Protein AF-A0A4D7DDF3-F1 (afdb_monomer)

Foldseek 3Di:
DDPPDDDPDPDDDDDLVRVCVVVVHDSVVSVVVVVVCVVVVQWDWDQDPVDNVDIDIDGDDDPPPVPPDPPPVPPDPPPPDPPPDDDDDDDDDDDDDDDPPPDDPPPDDDPPPDPDDDDPDDDDPDDDDDDDDDDDDDDDDDDPPPPPVPPVVVVVVVVVCVVVVPPDDDPQAADELPVQAPPPLVVDDLVSSLVRSLRSCVVVQLALRRHDPVRSVVLLVVLVVQLVVQPPHPSNVSSVVSVVSNVVSVVVD

pLDDT: mean 71.25, std 23.48, range [31.91, 98.25]

Mean predicted aligned error: 20.46 Å

Secondary structure (DSSP, 8-state):
---------------HHHHHHHHT--HHHHHHHHHHHHHTTSEEEEE-SS-TT-EEEEE---TTTTTS---------------------------------------------------S---------------------------TTHHHHHHHHHHHHHHHHTSS---SS-B-HHHHSPTTGGGS-HHHHHHHHHHHHHHHTT-GGGB-HHHHHHHHHHHHHHHHHTTTSHHHHHHHHHHHHHHHHHHT-

Structure (mmCIF, N/CA/C/O backbone):
data_AF-A0A4D7DDF3-F1
#
_entry.id   AF-A0A4D7DDF3-F1
#
loop_
_atom_site.group_PDB
_atom_site.id
_atom_site.type_symbol
_atom_site.label_atom_id
_atom_site.label_alt_id
_atom_site.label_comp_id
_atom_site.label_asym_id
_atom_site.label_entity_id
_atom_site.label_seq_id
_atom_site.pdbx_PDB_ins_code
_atom_site.Cartn_x
_atom_site.Cartn_y
_atom_site.Cartn_z
_atom_site.occupancy
_atom_site.B_iso_or_equiv
_atom_site.auth_seq_id
_atom_site.auth_comp_id
_atom_site.auth_asym_id
_atom_site.auth_atom_id
_atom_site.pdbx_PDB_model_num
ATOM 1 N N . MET A 1 1 ? -14.776 -17.429 -28.165 1.00 31.91 1 MET A N 1
ATOM 2 C CA . MET A 1 1 ? -14.144 -18.311 -29.167 1.00 31.91 1 MET A CA 1
ATOM 3 C C . MET A 1 1 ? -12.978 -17.553 -29.787 1.00 31.91 1 MET A C 1
ATOM 5 O O . MET A 1 1 ? -13.235 -16.572 -30.465 1.00 31.91 1 MET A O 1
ATOM 9 N N . SER A 1 2 ? -11.727 -17.945 -29.532 1.00 32.50 2 SER A N 1
ATOM 10 C CA . SER A 1 2 ? -10.550 -17.377 -30.213 1.00 32.50 2 SER A CA 1
ATOM 11 C C . SER A 1 2 ? -9.836 -18.483 -30.988 1.00 32.50 2 SER A C 1
ATOM 13 O O . SER A 1 2 ? -8.971 -19.182 -30.468 1.00 32.50 2 SER A O 1
ATOM 15 N N . LEU A 1 3 ? -10.247 -18.662 -32.240 1.00 43.25 3 LEU A N 1
ATOM 16 C CA . LEU A 1 3 ? -9.593 -19.527 -33.220 1.00 43.25 3 LEU A CA 1
ATOM 17 C C . LEU A 1 3 ? -8.470 -18.731 -33.897 1.00 43.25 3 LEU A C 1
ATOM 19 O O . LEU A 1 3 ? -8.590 -18.311 -35.044 1.00 43.25 3 LEU A O 1
ATOM 23 N N . VAL A 1 4 ? -7.372 -18.497 -33.177 1.00 47.16 4 VAL A N 1
ATOM 24 C CA . VAL A 1 4 ? -6.133 -18.020 -33.803 1.00 47.16 4 VAL A CA 1
ATOM 25 C C . VAL A 1 4 ? -5.371 -19.257 -34.260 1.00 47.16 4 VAL A C 1
ATOM 27 O O . VAL A 1 4 ? -4.755 -19.959 -33.461 1.00 47.16 4 VAL A O 1
ATOM 30 N N . ARG A 1 5 ? -5.494 -19.571 -35.554 1.00 45.34 5 ARG A N 1
ATOM 31 C CA . ARG A 1 5 ? -4.761 -20.661 -36.205 1.00 45.34 5 ARG A CA 1
ATOM 32 C C . ARG A 1 5 ? -3.258 -20.420 -36.061 1.00 45.34 5 ARG A C 1
ATOM 34 O O . ARG A 1 5 ? -2.739 -19.382 -36.461 1.00 45.34 5 ARG A O 1
ATOM 41 N N . SER A 1 6 ? -2.586 -21.411 -35.497 1.00 45.81 6 SER A N 1
ATOM 42 C CA . SER A 1 6 ? -1.147 -21.522 -35.303 1.00 45.81 6 SER A CA 1
ATOM 43 C C . SER A 1 6 ? -0.402 -21.526 -36.642 1.00 45.81 6 SER A C 1
ATOM 45 O O . SER A 1 6 ? -0.164 -22.569 -37.246 1.00 45.81 6 SER A O 1
ATOM 47 N N . GLY A 1 7 ? -0.007 -20.344 -37.115 1.00 49.97 7 GLY A N 1
ATOM 48 C CA . GLY A 1 7 ? 1.080 -20.230 -38.083 1.00 49.97 7 GLY A CA 1
ATOM 49 C C . GLY A 1 7 ? 2.374 -20.718 -37.429 1.00 49.97 7 GLY A C 1
ATOM 50 O O . GLY A 1 7 ? 2.720 -20.253 -36.346 1.00 49.97 7 GLY A O 1
ATOM 51 N N . GLY A 1 8 ? 3.067 -21.671 -38.058 1.00 48.09 8 GLY A N 1
ATOM 52 C CA . GLY A 1 8 ? 4.281 -22.332 -37.555 1.00 48.09 8 GLY A CA 1
ATOM 53 C C . GLY A 1 8 ? 5.534 -21.448 -37.504 1.00 48.09 8 GLY A C 1
ATOM 54 O O . GLY A 1 8 ? 6.615 -21.890 -37.884 1.00 48.09 8 GLY A O 1
ATOM 55 N N . GLY A 1 9 ? 5.405 -20.197 -37.061 1.00 57.19 9 GLY A N 1
ATOM 56 C CA . GLY A 1 9 ? 6.544 -19.348 -36.742 1.00 57.19 9 GLY A CA 1
ATOM 57 C C . GLY A 1 9 ? 7.151 -19.786 -35.414 1.00 57.19 9 GLY A C 1
ATOM 58 O O . GLY A 1 9 ? 6.468 -19.796 -34.389 1.00 57.19 9 GLY A O 1
ATOM 59 N N . ARG A 1 10 ? 8.442 -20.135 -35.410 1.00 55.56 10 ARG A N 1
ATOM 60 C CA . ARG A 1 10 ? 9.224 -20.213 -34.169 1.00 55.56 10 ARG A CA 1
ATOM 61 C C . ARG A 1 10 ? 9.266 -18.791 -33.608 1.00 55.56 10 ARG A C 1
ATOM 63 O O . ARG A 1 10 ? 9.991 -17.960 -34.141 1.00 55.56 10 ARG A O 1
ATOM 70 N N . GLY A 1 11 ? 8.407 -18.476 -32.640 1.00 61.91 11 GLY A N 1
ATOM 71 C CA . GLY A 1 11 ? 8.350 -17.139 -32.046 1.00 61.91 11 GLY A CA 1
ATOM 72 C C . GLY A 1 11 ? 9.727 -16.678 -31.551 1.00 61.91 11 GLY A C 1
ATOM 73 O O . GLY A 1 11 ? 10.578 -17.499 -31.212 1.00 61.91 11 GLY A O 1
ATOM 74 N N . CYS A 1 12 ? 9.956 -15.366 -31.515 1.00 70.25 12 CYS A N 1
ATOM 75 C CA . CYS A 1 12 ? 11.150 -14.806 -30.888 1.00 70.25 12 CYS A CA 1
ATOM 76 C C . CYS A 1 12 ? 10.977 -14.814 -29.365 1.00 70.25 12 CYS A C 1
ATOM 78 O O . CYS A 1 12 ? 9.950 -14.372 -28.851 1.00 70.25 12 CYS A O 1
ATOM 80 N N . PHE A 1 13 ? 11.989 -15.298 -28.646 1.00 76.19 13 PHE A N 1
ATOM 81 C CA . PHE A 1 13 ? 11.995 -15.349 -27.186 1.00 76.19 13 PHE A CA 1
ATOM 82 C C . PHE A 1 13 ? 13.077 -14.418 -26.646 1.00 76.19 13 PHE A C 1
ATOM 84 O O . PHE A 1 13 ? 14.235 -14.522 -27.042 1.00 76.19 13 PHE A O 1
ATOM 91 N N . ALA A 1 14 ? 12.706 -13.542 -25.717 1.00 83.19 14 ALA A N 1
ATOM 92 C CA . ALA A 1 14 ? 13.627 -12.652 -25.022 1.00 83.19 14 ALA A CA 1
ATOM 93 C C . ALA A 1 14 ? 13.227 -12.541 -23.547 1.00 83.19 14 ALA A C 1
ATOM 95 O O . ALA A 1 14 ? 12.050 -12.665 -23.198 1.00 83.19 14 ALA A O 1
ATOM 96 N N . LYS A 1 15 ? 14.209 -12.316 -22.670 1.00 85.81 15 LYS A N 1
ATOM 97 C CA . LYS A 1 15 ? 13.937 -11.962 -21.271 1.00 85.81 15 LYS A CA 1
ATOM 98 C C . LYS A 1 15 ? 13.480 -10.503 -21.206 1.00 85.81 15 LYS A C 1
ATOM 100 O O . LYS A 1 15 ? 13.908 -9.691 -22.020 1.00 85.81 15 LYS A O 1
ATOM 105 N N . TRP A 1 16 ? 12.680 -10.158 -20.194 1.00 87.56 16 TRP A N 1
ATOM 106 C CA . TRP A 1 16 ? 12.271 -8.770 -19.931 1.00 87.56 16 TRP A CA 1
ATOM 107 C C . TRP A 1 16 ? 13.460 -7.816 -19.857 1.00 87.56 16 TRP A C 1
ATOM 109 O O . TRP A 1 16 ? 13.410 -6.737 -20.430 1.00 87.56 16 TRP A O 1
ATOM 119 N N . GLN A 1 17 ? 14.534 -8.257 -19.203 1.00 86.75 17 GLN A N 1
ATOM 120 C CA . GLN A 1 17 ? 15.773 -7.502 -19.088 1.00 86.75 17 GLN A CA 1
ATOM 121 C C . GLN A 1 17 ? 16.408 -7.238 -20.456 1.00 86.75 17 GLN A C 1
ATOM 123 O O . GLN A 1 17 ? 16.706 -6.099 -20.761 1.00 86.75 17 GLN A O 1
ATOM 128 N N . THR A 1 18 ? 16.499 -8.251 -21.325 1.00 90.00 18 THR A N 1
ATOM 129 C CA . THR A 1 18 ? 17.042 -8.087 -22.683 1.00 90.00 18 THR A CA 1
ATOM 130 C C . THR A 1 18 ? 16.244 -7.067 -23.496 1.00 90.00 18 THR A C 1
ATOM 132 O O . THR A 1 18 ? 16.830 -6.210 -24.140 1.00 90.00 18 THR A O 1
ATOM 135 N N . LEU A 1 19 ? 14.908 -7.107 -23.422 1.00 91.19 19 LEU A N 1
ATOM 136 C CA . LEU A 1 19 ? 14.062 -6.123 -24.108 1.00 91.19 19 LEU A CA 1
ATOM 137 C C . LEU A 1 19 ? 14.235 -4.707 -23.544 1.00 91.19 19 LEU A C 1
ATOM 139 O O . LEU A 1 19 ? 14.169 -3.735 -24.290 1.00 91.19 19 LEU A O 1
ATOM 143 N N . ALA A 1 20 ? 14.414 -4.586 -22.231 1.00 92.75 20 ALA A N 1
ATOM 144 C CA . ALA A 1 20 ? 14.624 -3.308 -21.565 1.00 92.75 20 ALA A CA 1
ATOM 145 C C . ALA A 1 20 ? 15.998 -2.712 -21.929 1.00 92.75 20 ALA A C 1
ATOM 147 O O . ALA A 1 20 ? 16.077 -1.538 -22.300 1.00 92.75 20 ALA A O 1
ATOM 148 N N . ASP A 1 21 ? 17.041 -3.547 -21.923 1.00 92.69 21 ASP A N 1
ATOM 149 C CA . ASP A 1 21 ? 18.414 -3.195 -22.294 1.00 92.69 21 ASP A CA 1
ATOM 150 C C . ASP A 1 21 ? 18.511 -2.761 -23.764 1.00 92.69 21 ASP A C 1
ATOM 152 O O . ASP A 1 21 ? 19.117 -1.730 -24.053 1.00 92.69 21 ASP A O 1
ATOM 156 N N . ASP A 1 22 ? 17.849 -3.477 -24.682 1.00 93.00 22 ASP A N 1
ATOM 157 C CA . ASP A 1 22 ? 17.825 -3.141 -26.116 1.00 93.00 22 ASP A CA 1
ATOM 158 C C . ASP A 1 22 ? 17.202 -1.759 -26.386 1.00 93.00 22 ASP A C 1
ATOM 160 O O . ASP A 1 22 ? 17.587 -1.065 -27.329 1.00 93.00 22 ASP A O 1
ATOM 164 N N . ILE A 1 23 ? 16.245 -1.339 -25.553 1.00 93.38 23 ILE A N 1
ATOM 165 C CA . ILE A 1 23 ? 15.595 -0.020 -25.640 1.00 93.38 23 ILE A CA 1
ATOM 166 C C . ILE A 1 23 ? 16.368 1.033 -24.816 1.00 93.38 23 ILE A C 1
ATOM 168 O O . ILE A 1 23 ? 16.134 2.233 -24.965 1.00 93.38 23 ILE A O 1
ATOM 172 N N . GLY A 1 24 ? 17.304 0.615 -23.957 1.00 94.62 24 GLY A N 1
ATOM 173 C CA . GLY A 1 24 ? 18.045 1.492 -23.050 1.00 94.62 24 GLY A CA 1
ATOM 174 C C . GLY A 1 24 ? 17.182 2.056 -21.917 1.00 94.62 24 GLY A C 1
ATOM 175 O O . GLY A 1 24 ? 17.377 3.196 -21.490 1.00 94.62 24 GLY A O 1
ATOM 176 N N . VAL A 1 25 ? 16.188 1.294 -21.456 1.00 95.38 25 VAL A N 1
ATOM 177 C CA . VAL A 1 25 ? 15.242 1.715 -20.414 1.00 95.38 25 VAL A CA 1
ATOM 178 C C . VAL A 1 25 ? 15.328 0.768 -19.225 1.00 95.38 25 VAL A C 1
ATOM 180 O O . VAL A 1 25 ? 15.434 -0.437 -19.385 1.00 95.38 25 VAL A O 1
ATOM 183 N N . ASP A 1 26 ? 15.222 1.317 -18.017 1.00 95.38 26 ASP A N 1
ATOM 184 C CA . ASP A 1 26 ? 15.141 0.531 -16.785 1.00 95.38 26 ASP A CA 1
ATOM 185 C C . ASP A 1 26 ? 13.941 -0.442 -16.795 1.00 95.38 26 ASP A C 1
ATOM 187 O O . ASP A 1 26 ? 12.827 -0.089 -17.204 1.00 95.38 26 ASP A O 1
ATOM 191 N N . ILE A 1 27 ? 14.149 -1.662 -16.295 1.00 93.31 27 ILE A N 1
ATOM 192 C CA . ILE A 1 27 ? 13.172 -2.756 -16.317 1.00 93.31 27 ILE A CA 1
ATOM 193 C C . ILE A 1 27 ? 11.865 -2.392 -15.597 1.00 93.31 27 ILE A C 1
ATOM 195 O O . ILE A 1 27 ? 10.774 -2.770 -16.045 1.00 93.31 27 ILE A O 1
ATOM 199 N N . ALA A 1 28 ? 11.942 -1.590 -14.531 1.00 93.00 28 ALA A N 1
ATOM 200 C CA . ALA A 1 28 ? 10.766 -1.124 -13.800 1.00 93.00 28 ALA A CA 1
ATOM 201 C C . ALA A 1 28 ? 9.925 -0.152 -14.646 1.00 93.00 28 ALA A C 1
ATOM 203 O O . ALA A 1 28 ? 8.689 -0.228 -14.670 1.00 93.00 28 ALA A O 1
ATOM 204 N N . ARG A 1 29 ? 10.582 0.749 -15.389 1.00 91.75 29 ARG A N 1
ATOM 205 C CA . ARG A 1 29 ? 9.912 1.668 -16.326 1.00 91.75 29 ARG A CA 1
ATOM 206 C C . ARG A 1 29 ? 9.330 0.912 -17.512 1.00 91.75 29 ARG A C 1
ATOM 208 O O . ARG A 1 29 ? 8.180 1.160 -17.873 1.00 91.75 29 ARG A O 1
ATOM 215 N N . PHE A 1 30 ? 10.081 -0.039 -18.058 1.00 94.38 30 PHE A N 1
ATOM 216 C CA . PHE A 1 30 ? 9.625 -0.912 -19.134 1.00 94.38 30 PHE A CA 1
ATOM 217 C C . PHE A 1 30 ? 8.344 -1.667 -18.733 1.00 94.38 30 PHE A C 1
ATOM 219 O O . PHE A 1 30 ? 7.339 -1.622 -19.447 1.00 94.38 30 PHE A O 1
ATOM 226 N N . SER A 1 31 ? 8.324 -2.265 -17.538 1.00 92.25 31 SER A N 1
ATOM 227 C CA . SER A 1 31 ? 7.168 -3.008 -17.017 1.00 92.25 31 SER A CA 1
ATOM 228 C C . SER A 1 31 ? 5.926 -2.124 -16.841 1.00 92.25 31 SER A C 1
ATOM 230 O O . SER A 1 31 ? 4.815 -2.521 -17.208 1.00 92.25 31 SER A O 1
ATOM 232 N N . LYS A 1 32 ? 6.099 -0.891 -16.341 1.00 94.50 32 LYS A N 1
ATOM 233 C CA . LYS A 1 32 ? 5.010 0.100 -16.236 1.00 94.50 32 LYS A CA 1
ATOM 234 C C . LYS A 1 32 ? 4.452 0.481 -17.609 1.00 94.50 32 LYS A C 1
ATOM 236 O O . LYS A 1 32 ? 3.232 0.531 -17.774 1.00 94.50 32 LYS A O 1
ATOM 241 N N . SER A 1 33 ? 5.321 0.727 -18.589 1.00 94.81 33 SER A N 1
ATOM 242 C CA . SER A 1 33 ? 4.917 1.052 -19.963 1.00 94.81 33 SER A CA 1
ATOM 243 C C . SER A 1 33 ? 4.153 -0.097 -20.610 1.00 94.81 33 SER A C 1
ATOM 245 O O . SER A 1 33 ? 3.100 0.118 -21.207 1.00 94.81 33 SER A O 1
ATOM 247 N N . LEU A 1 34 ? 4.616 -1.331 -20.422 1.00 94.31 34 LEU A N 1
ATOM 248 C CA . LEU A 1 34 ? 3.941 -2.502 -20.960 1.00 94.31 34 LEU A CA 1
ATOM 249 C C . LEU A 1 34 ? 2.551 -2.717 -20.343 1.00 94.31 34 LEU A C 1
ATOM 251 O O . LEU A 1 34 ? 1.603 -3.047 -21.055 1.00 94.31 34 LEU A O 1
ATOM 255 N N . LYS A 1 35 ? 2.401 -2.486 -19.032 1.00 94.44 35 LYS A N 1
ATOM 256 C CA . LYS A 1 35 ? 1.088 -2.530 -18.372 1.00 94.44 35 LYS A CA 1
ATOM 257 C C . LYS A 1 35 ? 0.109 -1.543 -19.016 1.00 94.44 35 LYS A C 1
ATOM 259 O O . LYS A 1 35 ? -1.017 -1.933 -19.310 1.00 94.44 35 LYS A O 1
ATOM 264 N N . ARG A 1 36 ? 0.556 -0.314 -19.301 1.00 95.00 36 ARG A N 1
ATOM 265 C CA . ARG A 1 36 ? -0.256 0.696 -20.004 1.00 95.00 36 ARG A CA 1
ATOM 266 C C . ARG A 1 36 ? -0.616 0.253 -21.423 1.00 95.00 36 ARG A C 1
ATOM 268 O O . ARG A 1 36 ? -1.769 0.359 -21.814 1.00 95.00 36 ARG A O 1
ATOM 275 N N . LEU A 1 37 ? 0.337 -0.300 -22.178 1.00 93.44 37 LEU A N 1
ATOM 276 C CA . LEU A 1 37 ? 0.073 -0.823 -23.527 1.00 93.44 37 LEU A CA 1
ATOM 277 C C . LEU A 1 37 ? -0.961 -1.954 -23.525 1.00 93.44 37 LEU A C 1
ATOM 279 O O . LEU A 1 37 ? -1.788 -2.034 -24.433 1.00 93.44 37 LEU A O 1
ATOM 283 N N . ARG A 1 38 ? -0.945 -2.799 -22.489 1.00 94.38 38 ARG A N 1
ATOM 284 C CA . ARG A 1 38 ? -1.964 -3.831 -22.281 1.00 94.38 38 ARG A CA 1
ATOM 285 C C . ARG A 1 38 ? -3.331 -3.225 -21.968 1.00 94.38 38 ARG A C 1
ATOM 287 O O . ARG A 1 38 ? -4.325 -3.673 -22.523 1.00 94.38 38 ARG A O 1
ATOM 294 N N . GLU A 1 39 ? -3.387 -2.222 -21.093 1.00 91.38 39 GLU A N 1
ATOM 295 C CA . GLU A 1 39 ? -4.629 -1.508 -20.749 1.00 91.38 39 GLU A CA 1
ATOM 296 C C . GLU A 1 39 ? -5.243 -0.799 -21.965 1.00 91.38 39 GLU A C 1
ATOM 298 O O . GLU A 1 39 ? -6.459 -0.807 -22.125 1.00 91.38 39 GLU A O 1
ATOM 303 N N . PHE A 1 40 ? -4.410 -0.268 -22.861 1.00 90.25 40 PHE A N 1
ATOM 304 C CA . PHE A 1 40 ? -4.853 0.321 -24.127 1.00 90.25 40 PHE A CA 1
ATOM 305 C C . PHE A 1 40 ? -5.191 -0.704 -25.219 1.00 90.25 40 PHE A C 1
ATOM 307 O O . PHE A 1 40 ? -5.661 -0.319 -26.285 1.00 90.25 40 PHE A O 1
ATOM 314 N N . GLY A 1 41 ? -4.957 -1.998 -24.984 1.00 89.56 41 GLY A N 1
ATOM 315 C CA . GLY A 1 41 ? -5.270 -3.057 -25.945 1.00 89.56 41 GLY A CA 1
ATOM 316 C C . GLY A 1 41 ? -4.285 -3.192 -27.111 1.00 89.56 41 GLY A C 1
ATOM 317 O O . GLY A 1 41 ? -4.543 -3.970 -28.022 1.00 89.56 41 GLY A O 1
ATOM 318 N N . TYR A 1 42 ? -3.142 -2.498 -27.080 1.00 90.56 42 TYR A N 1
ATOM 319 C CA . TYR A 1 42 ? -2.090 -2.645 -28.097 1.00 90.56 42 TYR A CA 1
ATOM 320 C C . TYR A 1 42 ? -1.296 -3.943 -27.946 1.00 90.56 42 TYR A C 1
ATOM 322 O O . TYR A 1 42 ? -0.642 -4.397 -28.884 1.00 90.56 42 TYR A O 1
ATOM 330 N N . VAL A 1 43 ? -1.301 -4.526 -26.746 1.00 93.50 43 VAL A N 1
ATOM 331 C CA . VAL A 1 43 ? -0.501 -5.704 -26.418 1.00 93.50 43 VAL A CA 1
ATOM 332 C C . VAL A 1 43 ? -1.327 -6.709 -25.623 1.00 93.50 43 VAL A C 1
ATOM 334 O O . VAL A 1 43 ? -1.966 -6.360 -24.631 1.00 93.50 43 VAL A O 1
ATOM 337 N N . VAL A 1 44 ? -1.248 -7.980 -26.012 1.00 91.62 44 VAL A N 1
ATOM 338 C CA . VAL A 1 44 ? -1.817 -9.122 -25.288 1.00 91.62 44 VAL A CA 1
ATOM 339 C C . VAL A 1 44 ? -0.678 -9.953 -24.709 1.00 91.62 44 VAL A C 1
ATOM 341 O O . VAL A 1 44 ? 0.291 -10.257 -25.398 1.00 91.62 44 VAL A O 1
ATOM 344 N N . ILE A 1 45 ? -0.780 -10.311 -23.430 1.00 92.00 45 ILE A N 1
ATOM 345 C CA . ILE A 1 45 ? 0.218 -11.131 -22.738 1.00 92.00 45 ILE A CA 1
ATOM 346 C C . ILE A 1 45 ? -0.429 -12.473 -22.399 1.00 92.00 45 ILE A C 1
ATOM 348 O O . ILE A 1 45 ? -1.327 -12.526 -21.561 1.00 92.00 45 ILE A O 1
ATOM 352 N N . GLU A 1 46 ? 0.034 -13.542 -23.036 1.00 90.19 46 GLU A N 1
ATOM 353 C CA . GLU A 1 46 ? -0.440 -14.914 -22.832 1.00 90.19 46 GLU A CA 1
ATOM 354 C C . GLU A 1 46 ? 0.579 -15.699 -21.997 1.00 90.19 46 GLU A C 1
ATOM 356 O O . GLU A 1 46 ? 1.788 -15.592 -22.212 1.00 90.19 46 GLU A O 1
ATOM 361 N N . GLN A 1 47 ? 0.114 -16.489 -21.030 1.00 89.00 47 GLN A N 1
ATOM 362 C CA . GLN A 1 47 ? 0.974 -17.474 -20.365 1.00 89.00 47 GLN A CA 1
ATOM 363 C C . GLN A 1 47 ? 1.131 -18.687 -21.282 1.00 89.00 47 GLN A C 1
ATOM 365 O O . GLN A 1 47 ? 0.165 -19.084 -21.930 1.00 89.00 47 GLN A O 1
ATOM 370 N N . GLN A 1 48 ? 2.336 -19.254 -21.360 1.00 83.75 48 GLN A N 1
ATOM 371 C CA . GLN A 1 48 ? 2.529 -20.503 -22.099 1.00 83.75 48 GLN A CA 1
ATOM 372 C C . GLN A 1 48 ? 1.996 -21.687 -21.286 1.00 83.75 48 GLN A C 1
ATOM 374 O O . GLN A 1 48 ? 2.215 -21.749 -20.076 1.00 83.75 48 GLN A O 1
ATOM 379 N N . ASP A 1 49 ? 1.338 -22.632 -21.961 1.00 84.69 49 ASP A N 1
ATOM 380 C CA . ASP A 1 49 ? 0.772 -23.825 -21.319 1.00 84.69 49 ASP A CA 1
ATOM 381 C C . ASP A 1 49 ? 1.863 -24.739 -20.734 1.00 84.69 49 ASP A C 1
ATOM 383 O O . ASP A 1 49 ? 1.682 -25.307 -19.658 1.00 84.69 49 ASP A O 1
ATOM 387 N N . ASP A 1 50 ? 3.022 -24.815 -21.397 1.00 86.25 50 ASP A N 1
ATOM 388 C CA . ASP A 1 50 ? 4.144 -25.663 -20.976 1.00 86.25 50 ASP A CA 1
ATOM 389 C C . ASP A 1 50 ? 4.922 -25.089 -19.777 1.00 86.25 50 ASP A C 1
ATOM 391 O O . ASP A 1 50 ? 5.472 -25.836 -18.968 1.00 86.25 50 ASP A O 1
ATOM 395 N N . ASP A 1 51 ? 4.993 -23.759 -19.650 1.00 85.38 51 ASP A N 1
ATOM 396 C CA . ASP A 1 51 ? 5.766 -23.081 -18.605 1.00 85.38 51 ASP A CA 1
ATOM 397 C C . ASP A 1 51 ? 5.092 -21.769 -18.184 1.00 85.38 51 ASP A C 1
ATOM 399 O O . ASP A 1 51 ? 5.192 -20.738 -18.855 1.00 85.38 51 ASP A O 1
ATOM 403 N N . ARG A 1 52 ? 4.464 -21.786 -17.002 1.00 82.31 52 ARG A N 1
ATOM 404 C CA . ARG A 1 52 ? 3.750 -20.627 -16.436 1.00 82.31 52 ARG A CA 1
ATOM 405 C C . ARG A 1 52 ? 4.668 -19.442 -16.125 1.00 82.31 52 ARG A C 1
ATOM 407 O O . ARG A 1 52 ? 4.176 -18.326 -15.951 1.00 82.31 52 ARG A O 1
ATOM 414 N N . ARG A 1 53 ? 5.988 -19.655 -16.039 1.00 82.25 53 ARG A N 1
ATOM 415 C CA . ARG A 1 53 ? 6.971 -18.575 -15.841 1.00 82.25 53 ARG A CA 1
ATOM 416 C C . ARG A 1 53 ? 7.221 -17.803 -17.133 1.00 82.25 53 ARG A C 1
ATOM 418 O O . ARG A 1 53 ? 7.671 -16.657 -17.085 1.00 82.25 53 ARG A O 1
ATOM 425 N N . ARG A 1 54 ? 6.919 -18.402 -18.287 1.00 82.25 54 ARG A N 1
ATOM 426 C CA . ARG A 1 54 ? 7.093 -17.781 -19.599 1.00 82.25 54 ARG A CA 1
ATOM 427 C C . ARG A 1 54 ? 5.820 -17.064 -20.013 1.00 82.25 54 ARG A C 1
ATOM 429 O O . ARG A 1 54 ? 4.713 -17.598 -19.961 1.00 82.25 54 ARG A O 1
ATOM 436 N N . LYS A 1 55 ? 6.003 -15.824 -20.455 1.00 86.69 55 LYS A N 1
ATOM 437 C CA . LYS A 1 55 ? 4.938 -14.972 -20.975 1.00 86.69 55 LYS A CA 1
ATOM 438 C C . LYS A 1 55 ? 5.232 -14.686 -22.441 1.00 86.69 55 LYS A C 1
ATOM 440 O O . LYS A 1 55 ? 6.345 -14.298 -22.785 1.00 86.69 55 LYS A O 1
ATOM 445 N N . THR A 1 56 ? 4.236 -14.886 -23.290 1.00 87.12 56 THR A N 1
ATOM 446 C CA . THR A 1 56 ? 4.275 -14.542 -24.710 1.00 87.12 56 THR A CA 1
ATOM 447 C C . THR A 1 56 ? 3.574 -13.207 -24.894 1.00 87.12 56 THR A C 1
ATOM 449 O O . THR A 1 56 ? 2.424 -13.046 -24.495 1.00 87.12 56 THR A O 1
ATOM 452 N N . ILE A 1 57 ? 4.270 -12.244 -25.487 1.00 89.12 57 ILE A N 1
ATOM 453 C CA . ILE A 1 57 ? 3.736 -10.913 -25.769 1.00 89.12 57 ILE A CA 1
ATOM 454 C C . ILE A 1 57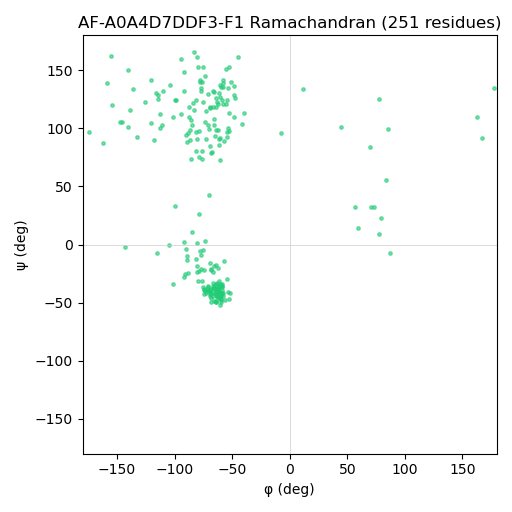 ? 3.320 -10.881 -27.239 1.00 89.12 57 ILE A C 1
ATOM 456 O O . ILE A 1 57 ? 4.133 -11.164 -28.117 1.00 89.12 57 ILE A O 1
ATOM 460 N N . ARG A 1 58 ? 2.065 -10.535 -27.513 1.00 85.62 58 ARG A N 1
ATOM 461 C CA . ARG A 1 58 ? 1.517 -10.369 -28.860 1.00 85.62 58 ARG A CA 1
ATOM 462 C C . ARG A 1 58 ? 1.146 -8.911 -29.070 1.00 85.62 58 ARG A C 1
ATOM 464 O O . ARG A 1 58 ? 0.391 -8.351 -28.280 1.00 85.62 58 ARG A O 1
ATOM 471 N N . VAL A 1 59 ? 1.676 -8.304 -30.126 1.00 88.75 59 VAL A N 1
ATOM 472 C CA . VAL A 1 59 ? 1.286 -6.952 -30.541 1.00 88.75 59 VAL A CA 1
ATOM 473 C C . VAL A 1 59 ? -0.000 -7.061 -31.351 1.00 88.75 59 VAL A C 1
ATOM 475 O O . VAL A 1 59 ? -0.064 -7.818 -32.320 1.00 88.75 59 VAL A O 1
ATOM 478 N N . VAL A 1 60 ? -1.031 -6.336 -30.928 1.00 87.56 60 VAL A N 1
ATOM 479 C CA . VAL A 1 60 ? -2.310 -6.254 -31.629 1.00 87.56 60 VAL A CA 1
ATOM 480 C C . VAL A 1 60 ? -2.261 -5.029 -32.526 1.00 87.56 60 VAL A C 1
ATOM 482 O O . VAL A 1 60 ? -2.228 -3.898 -32.047 1.00 87.56 60 VAL A O 1
ATOM 485 N N . TYR A 1 61 ? -2.253 -5.263 -33.833 1.00 81.75 61 TYR A N 1
ATOM 486 C CA . TYR A 1 61 ? -2.429 -4.205 -34.817 1.00 81.75 61 TYR A CA 1
ATOM 487 C C . TYR A 1 61 ? -3.929 -4.037 -35.066 1.00 81.75 61 TYR A C 1
ATOM 489 O O . TYR A 1 61 ? -4.568 -4.998 -35.501 1.00 81.75 61 TYR A O 1
ATOM 497 N N . PRO A 1 62 ? -4.522 -2.865 -34.781 1.00 79.50 62 PRO A N 1
ATOM 498 C CA . PRO A 1 62 ? -5.883 -2.594 -35.212 1.00 79.50 62 PRO A CA 1
ATOM 499 C C . PRO A 1 62 ? -5.932 -2.684 -36.740 1.00 79.50 62 PRO A C 1
ATOM 501 O O . PRO A 1 62 ? -5.069 -2.122 -37.411 1.00 79.50 62 PRO A O 1
ATOM 504 N N . GLU A 1 63 ? -6.949 -3.339 -37.301 1.00 72.44 63 GLU A N 1
ATOM 505 C CA . GLU A 1 63 ? -7.071 -3.567 -38.755 1.00 72.44 63 GLU A CA 1
ATOM 506 C C . GLU A 1 63 ? -7.063 -2.267 -39.591 1.00 72.44 63 GLU A C 1
ATOM 508 O O . GLU A 1 63 ? -6.804 -2.303 -40.790 1.00 72.44 63 GLU A O 1
ATOM 513 N N . ASN A 1 64 ? -7.240 -1.106 -38.947 1.00 58.84 64 ASN A N 1
ATOM 514 C CA . ASN A 1 64 ? -7.261 0.215 -39.575 1.00 58.84 64 ASN A CA 1
ATOM 515 C C . ASN A 1 64 ? -5.985 1.056 -39.354 1.00 58.84 64 ASN A C 1
ATOM 517 O O . ASN A 1 64 ? -5.917 2.178 -39.850 1.00 58.84 64 ASN A O 1
ATOM 521 N N . SER A 1 65 ? -4.965 0.573 -38.627 1.00 55.81 65 SER A N 1
ATOM 522 C CA . SER A 1 65 ? -3.811 1.417 -38.252 1.00 55.81 65 SER A CA 1
ATOM 523 C C . SER A 1 65 ? -2.791 1.655 -39.372 1.00 55.81 65 SER A C 1
ATOM 525 O O . SER A 1 65 ? -1.868 2.443 -39.189 1.00 55.81 65 SER A O 1
ATOM 527 N N . CYS A 1 66 ? -2.907 0.961 -40.508 1.00 50.88 66 CYS A N 1
ATOM 528 C CA . CYS A 1 66 ? -1.934 1.047 -41.606 1.00 50.88 66 CYS A CA 1
ATOM 529 C C . CYS A 1 66 ? -2.500 1.631 -42.910 1.00 50.88 66 CYS A C 1
ATOM 531 O O . CYS A 1 66 ? -1.733 1.871 -43.842 1.00 50.88 66 CYS A O 1
ATOM 533 N N . THR A 1 67 ? -3.813 1.864 -43.006 1.00 53.19 67 THR A N 1
ATOM 534 C CA . THR A 1 67 ? -4.444 2.435 -44.211 1.00 53.19 67 THR A CA 1
ATOM 535 C C . THR A 1 67 ? -4.470 3.956 -44.221 1.00 53.19 67 THR A C 1
ATOM 537 O O . THR A 1 67 ? -4.436 4.545 -45.301 1.00 53.19 67 THR A O 1
ATOM 540 N N . GLU A 1 68 ? -4.417 4.611 -43.061 1.00 50.75 68 GLU A N 1
ATOM 541 C CA . GLU A 1 68 ? -4.042 6.025 -42.988 1.00 50.75 68 GLU A CA 1
ATOM 542 C C . GLU A 1 68 ? -2.526 6.126 -43.104 1.00 50.75 68 GLU A C 1
ATOM 544 O O . GLU A 1 68 ? -1.779 6.312 -42.145 1.00 50.75 68 GLU A O 1
ATOM 549 N N . ARG A 1 69 ? -2.070 5.940 -44.343 1.00 48.81 69 ARG A N 1
ATOM 550 C CA . ARG A 1 69 ? -0.774 6.392 -44.828 1.00 48.81 69 ARG A CA 1
ATOM 551 C C . ARG A 1 69 ? -0.560 7.772 -44.211 1.00 48.81 69 ARG A C 1
ATOM 553 O O . ARG A 1 69 ? -1.316 8.688 -44.526 1.00 48.81 69 ARG A O 1
ATOM 560 N N . GLN A 1 70 ? 0.420 7.906 -43.317 1.00 47.81 70 GLN A N 1
ATOM 561 C CA . GLN A 1 70 ? 0.976 9.204 -42.964 1.00 47.81 70 GLN A CA 1
ATOM 562 C C . GLN A 1 70 ? 1.395 9.830 -44.291 1.00 47.81 70 GLN A C 1
ATOM 564 O O . GLN A 1 70 ? 2.467 9.543 -44.823 1.00 47.81 70 GLN A O 1
ATOM 569 N N . VAL A 1 71 ? 0.501 10.614 -44.886 1.00 48.72 71 VAL A N 1
ATOM 570 C CA . VAL A 1 71 ? 0.846 11.538 -45.946 1.00 48.72 71 VAL A CA 1
ATOM 571 C C . VAL A 1 71 ? 1.657 12.579 -45.201 1.00 48.72 71 VAL A C 1
ATOM 573 O O . VAL A 1 71 ? 1.132 13.555 -44.676 1.00 48.72 71 VAL A O 1
ATOM 576 N N . SER A 1 72 ? 2.951 12.307 -45.033 1.00 51.72 72 SER A N 1
ATOM 577 C CA . SER A 1 72 ? 3.914 13.370 -44.841 1.00 51.72 72 SER A CA 1
ATOM 578 C C . SER A 1 72 ? 3.684 14.286 -46.034 1.00 51.72 72 SER A C 1
ATOM 580 O O . SER A 1 72 ? 4.052 13.922 -47.152 1.00 51.72 72 SER A O 1
ATOM 582 N N . ASN A 1 73 ? 2.958 15.384 -45.818 1.00 48.03 73 ASN A N 1
ATOM 583 C CA . ASN A 1 73 ? 2.791 16.442 -46.797 1.00 48.03 73 ASN A CA 1
ATOM 584 C C . ASN A 1 73 ? 4.201 16.874 -47.194 1.00 48.03 73 ASN A C 1
ATOM 586 O O . ASN A 1 73 ? 4.858 17.630 -46.487 1.00 48.03 73 ASN A O 1
ATOM 590 N N . ALA A 1 74 ? 4.684 16.330 -48.307 1.00 53.50 74 ALA A N 1
ATOM 591 C CA . ALA A 1 74 ? 5.956 16.671 -48.923 1.00 53.50 74 ALA A CA 1
ATOM 592 C C . ALA A 1 74 ? 5.832 17.981 -49.721 1.00 53.50 74 ALA A C 1
ATOM 594 O O . ALA A 1 74 ? 6.549 18.193 -50.692 1.00 53.50 74 ALA A O 1
ATOM 595 N N . GLU A 1 75 ? 4.899 18.849 -49.332 1.00 56.16 75 GLU A N 1
ATOM 596 C CA . GLU A 1 75 ? 4.569 20.076 -50.032 1.00 56.16 75 GLU A CA 1
ATOM 597 C C . GLU A 1 75 ? 4.668 21.237 -49.042 1.00 56.16 75 GLU A C 1
ATOM 599 O O . GLU A 1 75 ? 4.021 21.239 -47.997 1.00 56.16 75 GLU A O 1
ATOM 604 N N . MET A 1 76 ? 5.521 22.201 -49.394 1.00 49.81 76 MET A N 1
ATOM 605 C CA . MET A 1 76 ? 5.929 23.389 -48.636 1.00 49.81 76 MET A CA 1
ATOM 606 C C . MET A 1 76 ? 7.052 23.219 -47.600 1.00 49.81 76 MET A C 1
ATOM 608 O O . MET A 1 76 ? 6.970 23.715 -46.481 1.00 49.81 76 MET A O 1
ATOM 612 N N . VAL A 1 77 ? 8.204 22.700 -48.036 1.00 50.22 77 VAL A N 1
ATOM 613 C CA . VAL A 1 77 ? 9.449 23.435 -47.740 1.00 50.22 77 VAL A CA 1
ATOM 614 C C . VAL A 1 77 ? 9.538 24.537 -48.791 1.00 50.22 77 VAL A C 1
ATOM 616 O O . VAL A 1 77 ? 10.167 24.381 -49.834 1.00 50.22 77 VAL A O 1
ATOM 619 N N . ALA A 1 78 ? 8.801 25.623 -48.555 1.00 47.22 78 ALA A N 1
ATOM 620 C CA . ALA A 1 78 ? 9.052 26.865 -49.259 1.00 47.22 78 ALA A CA 1
ATOM 621 C C . ALA A 1 78 ? 10.472 27.290 -48.881 1.00 47.22 78 ALA A C 1
ATOM 623 O O . ALA A 1 78 ? 10.803 27.430 -47.703 1.00 47.22 78 ALA A O 1
ATOM 624 N N . THR A 1 79 ? 11.322 27.417 -49.890 1.00 53.16 79 THR A N 1
ATOM 625 C CA . THR A 1 79 ? 12.598 28.114 -49.815 1.00 53.16 79 THR A CA 1
ATOM 626 C C . THR A 1 79 ? 12.318 29.543 -49.366 1.00 53.16 79 THR A C 1
ATOM 628 O O . THR A 1 79 ? 12.045 30.405 -50.195 1.00 53.16 79 THR A O 1
ATOM 631 N N . SER A 1 80 ? 12.310 29.781 -48.055 1.00 49.47 80 SER A N 1
ATOM 632 C CA . SER A 1 80 ? 12.358 31.135 -47.523 1.00 49.47 80 SER A CA 1
ATOM 633 C C . SER A 1 80 ? 13.698 31.721 -47.926 1.00 49.47 80 SER A C 1
ATOM 635 O O . SER A 1 80 ? 14.757 31.182 -47.597 1.00 49.47 80 SER A O 1
ATOM 637 N N . ASP A 1 81 ? 13.604 32.783 -48.709 1.00 47.22 81 ASP A N 1
ATOM 638 C CA . ASP A 1 81 ? 14.703 33.517 -49.292 1.00 47.22 81 ASP A CA 1
ATOM 639 C C . ASP A 1 81 ? 15.782 33.840 -48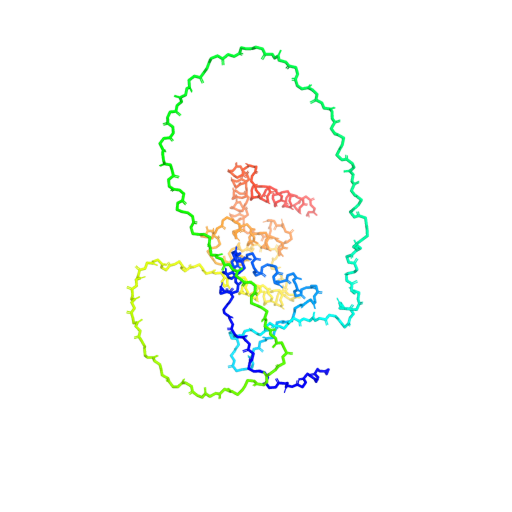.258 1.00 47.22 81 ASP A C 1
ATOM 641 O O . ASP A 1 81 ? 15.535 34.455 -47.217 1.00 47.22 81 ASP A O 1
ATOM 645 N N . ASN A 1 82 ? 17.009 33.447 -48.597 1.00 52.81 82 ASN A N 1
ATOM 646 C CA . ASN A 1 82 ? 18.227 33.979 -48.012 1.00 52.81 82 ASN A CA 1
ATOM 647 C C . ASN A 1 82 ? 18.296 35.481 -48.318 1.00 52.81 82 ASN A C 1
ATOM 649 O O . ASN A 1 82 ? 18.930 35.898 -49.289 1.00 52.81 82 ASN A O 1
ATOM 653 N N . ASN A 1 83 ? 17.667 36.304 -47.482 1.00 47.09 83 ASN A N 1
ATOM 654 C CA . ASN A 1 83 ? 17.974 37.724 -47.424 1.00 47.09 83 ASN A CA 1
ATOM 655 C C . ASN A 1 83 ? 19.337 37.901 -46.746 1.00 47.09 83 ASN A C 1
ATOM 657 O O . ASN A 1 83 ? 19.455 38.028 -45.528 1.00 47.09 83 ASN A O 1
ATOM 661 N N . LEU A 1 84 ? 20.375 37.910 -47.587 1.00 53.50 84 LEU A N 1
ATOM 662 C CA . LEU A 1 84 ? 21.585 38.689 -47.365 1.00 53.50 84 LEU A CA 1
ATOM 663 C C . LEU A 1 84 ? 21.175 40.124 -47.008 1.00 53.50 84 LEU A C 1
ATOM 665 O O . LEU A 1 84 ? 20.707 40.838 -47.892 1.00 53.50 84 LEU A O 1
ATOM 669 N N . SER A 1 85 ? 21.362 40.538 -45.755 1.00 51.81 85 SER A N 1
ATOM 670 C CA . SER A 1 85 ? 21.857 41.867 -45.347 1.00 51.81 85 SER A CA 1
ATOM 671 C C . SER A 1 85 ? 21.620 42.073 -43.853 1.00 51.81 85 SER A C 1
ATOM 673 O O . SER A 1 85 ? 20.592 42.606 -43.453 1.00 51.81 85 SER A O 1
ATOM 675 N N . GLU A 1 86 ? 22.604 41.727 -43.029 1.00 54.53 86 GLU A N 1
ATOM 676 C CA . GLU A 1 86 ? 22.820 42.464 -41.786 1.00 54.53 86 GLU A CA 1
ATOM 677 C C . GLU A 1 86 ? 24.328 42.616 -41.578 1.00 54.53 86 GLU A C 1
ATOM 679 O O . GLU A 1 86 ? 25.054 41.677 -41.254 1.00 54.53 86 GLU A O 1
ATOM 684 N N . MET A 1 87 ? 24.795 43.818 -41.917 1.00 45.09 87 MET A N 1
ATOM 685 C CA . MET A 1 87 ? 26.129 44.324 -41.636 1.00 45.09 87 MET A CA 1
ATOM 686 C C . MET A 1 87 ? 26.368 44.296 -40.126 1.00 45.09 87 MET A C 1
ATOM 688 O O . MET A 1 87 ? 25.662 44.971 -39.381 1.00 45.09 87 MET A O 1
ATOM 692 N N . VAL A 1 88 ? 27.398 43.576 -39.688 1.00 49.53 88 VAL A N 1
ATOM 693 C CA . VAL A 1 88 ? 27.966 43.752 -38.350 1.00 49.53 88 VAL A CA 1
ATOM 694 C C . VAL A 1 88 ? 29.015 44.854 -38.450 1.00 49.53 88 VAL A C 1
ATOM 696 O O . VAL A 1 88 ? 30.050 44.678 -39.095 1.00 49.53 88 VAL A O 1
ATOM 699 N N . ASP A 1 89 ? 28.692 46.004 -37.864 1.00 45.25 89 ASP A N 1
ATOM 700 C CA . ASP A 1 89 ? 29.593 47.142 -37.710 1.00 45.25 89 ASP A CA 1
ATOM 701 C C . ASP A 1 89 ? 30.639 46.856 -36.621 1.00 45.25 89 ASP A C 1
ATOM 703 O O . ASP A 1 89 ? 30.384 46.160 -35.634 1.00 45.25 89 ASP A O 1
ATOM 707 N N . MET A 1 90 ? 31.837 47.380 -36.854 1.00 55.78 90 MET A N 1
ATOM 708 C CA . MET A 1 90 ? 33.041 47.189 -36.056 1.00 55.78 90 MET A CA 1
ATOM 709 C C . MET A 1 90 ? 32.904 47.881 -34.696 1.00 55.78 90 MET A C 1
ATOM 711 O O . MET A 1 90 ? 32.821 49.104 -34.614 1.00 55.78 90 MET A O 1
ATOM 715 N N . GLY A 1 91 ? 32.946 47.096 -33.620 1.00 45.81 91 GLY A N 1
ATOM 716 C CA . GLY A 1 91 ? 33.092 47.587 -32.253 1.00 45.81 91 GLY A CA 1
ATOM 717 C C . GLY A 1 91 ? 34.350 47.010 -31.620 1.00 45.81 91 GLY A C 1
ATOM 718 O O . GLY A 1 91 ? 34.384 45.834 -31.272 1.00 45.81 91 GLY A O 1
ATOM 719 N N . ASP A 1 92 ? 35.370 47.857 -31.518 1.00 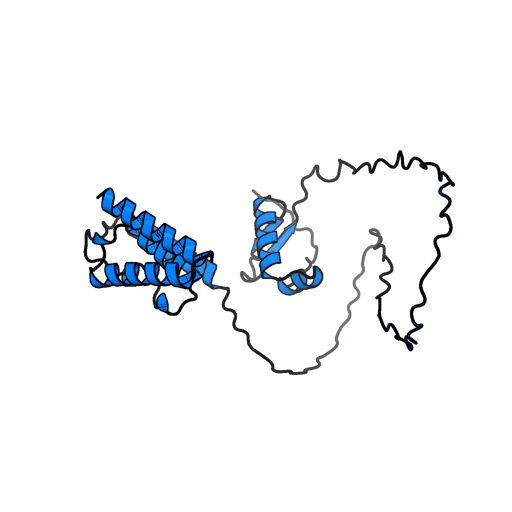51.53 92 ASP A N 1
ATOM 720 C CA . ASP A 1 92 ? 36.653 47.648 -30.852 1.00 51.53 92 ASP A CA 1
ATOM 721 C C . ASP A 1 92 ? 36.567 47.002 -29.455 1.00 51.53 92 ASP A C 1
ATOM 723 O O . ASP A 1 92 ? 35.580 47.146 -28.735 1.00 51.53 92 ASP A O 1
ATOM 727 N N . ASN A 1 93 ? 37.723 46.464 -29.039 1.00 47.78 93 ASN A N 1
ATOM 728 C CA . ASN A 1 93 ? 38.168 46.227 -27.659 1.00 47.78 93 ASN A CA 1
ATOM 729 C C . ASN A 1 93 ? 37.723 44.922 -26.973 1.00 47.78 93 ASN A C 1
ATOM 731 O O . ASN A 1 93 ? 36.712 44.877 -26.288 1.00 47.78 93 ASN A O 1
ATOM 735 N N . GLN A 1 94 ? 38.606 43.916 -26.947 1.00 42.91 94 GLN A N 1
ATOM 736 C CA . GLN A 1 94 ? 39.569 43.762 -25.841 1.00 42.91 94 GLN A CA 1
ATOM 737 C C . GLN A 1 94 ? 40.431 42.504 -26.004 1.00 42.91 94 GLN A C 1
ATOM 739 O O . GLN A 1 94 ? 39.965 41.408 -26.297 1.00 42.91 94 GLN A O 1
ATOM 744 N N . SER A 1 95 ? 41.724 42.710 -25.781 1.00 62.19 95 SER A N 1
ATOM 745 C CA . SER A 1 95 ? 42.763 41.711 -25.559 1.00 62.19 95 SER A CA 1
ATOM 746 C C . SER A 1 95 ? 42.361 40.657 -24.523 1.00 62.19 95 SER A C 1
ATOM 748 O O . SER A 1 95 ? 42.037 41.008 -23.389 1.00 62.19 95 SER A O 1
ATOM 750 N N . GLY A 1 96 ? 42.492 39.380 -24.878 1.00 48.91 96 GLY A N 1
ATOM 751 C CA . GLY A 1 96 ? 42.342 38.264 -23.949 1.00 48.91 96 GLY A CA 1
ATOM 752 C C . GLY A 1 96 ? 42.958 36.986 -24.509 1.00 48.91 96 GLY A C 1
ATOM 753 O O . GLY A 1 96 ? 42.289 36.227 -25.191 1.00 48.91 96 GLY A O 1
ATOM 754 N N . GLU A 1 97 ? 44.256 36.821 -24.255 1.00 53.31 97 GLU A N 1
ATOM 755 C CA . GLU A 1 97 ? 44.918 35.551 -23.920 1.00 53.31 97 GLU A CA 1
ATOM 756 C C . GLU A 1 97 ? 44.558 34.293 -24.742 1.00 53.31 97 GLU A C 1
ATOM 758 O O . GLU A 1 97 ? 43.582 33.588 -24.494 1.00 53.31 97 GLU A O 1
ATOM 763 N N . ILE A 1 98 ? 45.441 33.952 -25.685 1.00 47.62 98 ILE A N 1
ATOM 764 C CA . ILE A 1 98 ? 45.465 32.647 -26.352 1.00 47.62 98 ILE A CA 1
ATOM 765 C C . ILE A 1 98 ? 45.953 31.610 -25.335 1.00 47.62 98 ILE A C 1
ATOM 767 O O . ILE A 1 98 ? 47.150 31.513 -25.062 1.00 47.62 98 ILE A O 1
ATOM 771 N N . VAL A 1 99 ? 45.027 30.827 -24.783 1.00 46.34 99 VAL A N 1
ATOM 772 C CA . VAL A 1 99 ? 45.357 29.601 -24.053 1.00 46.34 99 VAL A CA 1
ATOM 773 C C . VAL A 1 99 ? 45.543 28.484 -25.075 1.00 46.34 99 VAL A C 1
ATOM 775 O O . VAL A 1 99 ? 44.617 28.103 -25.788 1.00 46.34 99 VAL A O 1
ATOM 778 N N . ASP A 1 100 ? 46.771 27.983 -25.139 1.00 49.03 100 ASP A N 1
ATOM 779 C CA . ASP A 1 100 ? 47.206 26.823 -25.907 1.00 49.03 100 ASP A CA 1
ATOM 780 C C . ASP A 1 100 ? 46.448 25.564 -25.439 1.00 49.03 100 ASP A C 1
ATOM 782 O O . ASP A 1 100 ? 46.832 24.893 -24.474 1.00 49.03 100 ASP A O 1
ATOM 786 N N . ILE A 1 101 ? 45.316 25.262 -26.084 1.00 46.38 101 ILE A N 1
ATOM 787 C CA . ILE A 1 101 ? 44.596 24.001 -25.885 1.00 46.38 101 ILE A CA 1
ATOM 788 C C . ILE A 1 101 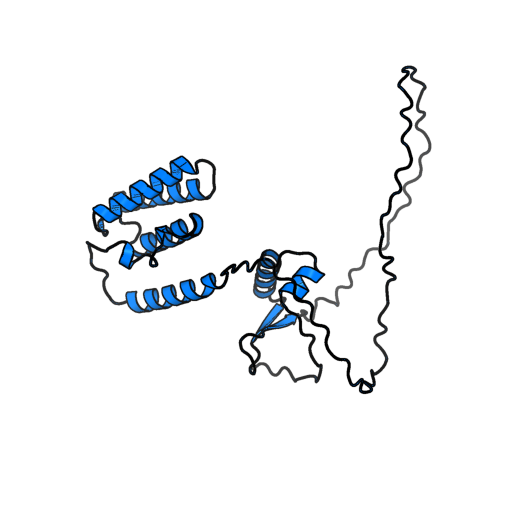? 45.306 22.943 -26.723 1.00 46.38 101 ILE A C 1
ATOM 790 O O . ILE A 1 101 ? 44.993 22.717 -27.891 1.00 46.38 101 ILE A O 1
ATOM 794 N N . ARG A 1 102 ? 46.274 22.297 -26.076 1.00 44.75 102 ARG A N 1
ATOM 795 C CA . ARG A 1 102 ? 46.873 21.038 -26.512 1.00 44.75 102 ARG A CA 1
ATOM 796 C C . ARG A 1 102 ? 45.792 20.022 -26.880 1.00 44.75 102 ARG A C 1
ATOM 798 O O . ARG A 1 102 ? 44.820 19.843 -26.149 1.00 44.75 102 ARG A O 1
ATOM 805 N N . ASP A 1 103 ? 46.039 19.358 -28.001 1.00 50.00 103 ASP A N 1
ATOM 806 C CA . ASP A 1 103 ? 45.467 18.112 -28.505 1.00 50.00 103 ASP A CA 1
ATOM 807 C C . ASP A 1 103 ? 44.547 17.354 -27.532 1.00 50.00 103 ASP A C 1
ATOM 809 O O . ASP A 1 103 ? 44.982 16.516 -26.739 1.00 50.00 103 ASP A O 1
ATOM 813 N N . PHE A 1 104 ? 43.237 17.570 -27.660 1.00 42.25 104 PHE A N 1
ATOM 814 C CA . PHE A 1 104 ? 42.260 16.583 -27.217 1.00 42.25 104 PHE A CA 1
ATOM 815 C C . PHE A 1 104 ? 41.959 15.636 -28.377 1.00 42.25 104 PHE A C 1
ATOM 817 O O . PHE A 1 104 ? 41.081 15.881 -29.207 1.00 42.25 104 PHE A O 1
ATOM 824 N N . GLU A 1 105 ? 42.686 14.517 -28.403 1.00 50.25 105 GLU A N 1
ATOM 825 C CA . GLU A 1 105 ? 42.287 13.307 -29.117 1.00 50.25 105 GLU A CA 1
ATOM 826 C C . GLU A 1 105 ? 40.869 12.907 -28.680 1.00 50.25 105 GLU A C 1
ATOM 828 O O . GLU A 1 105 ? 40.652 12.242 -27.663 1.00 50.25 105 GLU A O 1
ATOM 833 N N . THR A 1 106 ? 39.866 13.285 -29.466 1.00 47.22 106 THR A N 1
ATOM 834 C CA . THR A 1 106 ? 38.507 12.769 -29.311 1.00 47.22 106 THR A CA 1
ATOM 835 C C . THR A 1 106 ? 38.455 11.354 -29.878 1.00 47.22 106 THR A C 1
ATOM 837 O O . THR A 1 106 ? 37.984 11.099 -30.984 1.00 47.22 106 THR A O 1
ATOM 840 N N . ARG A 1 107 ? 38.907 10.384 -29.076 1.00 46.66 107 ARG A N 1
ATOM 841 C CA . ARG A 1 107 ? 38.533 8.972 -29.231 1.00 46.66 107 ARG A CA 1
ATOM 842 C C . ARG A 1 107 ? 37.045 8.810 -28.906 1.00 46.66 107 ARG A C 1
ATOM 844 O O . ARG A 1 107 ? 36.676 8.388 -27.813 1.00 46.66 107 ARG A O 1
ATOM 851 N N . ARG A 1 108 ? 36.172 9.141 -29.858 1.00 43.34 108 ARG A N 1
ATOM 852 C CA . ARG A 1 108 ? 34.771 8.700 -29.850 1.00 43.34 108 ARG A CA 1
ATOM 853 C C . ARG A 1 108 ? 34.549 7.710 -30.985 1.00 43.34 108 ARG A C 1
ATOM 855 O O . ARG A 1 108 ? 34.399 8.079 -32.143 1.00 43.34 108 ARG A O 1
ATOM 862 N N . ASN A 1 109 ? 34.495 6.438 -30.604 1.00 53.56 109 ASN A N 1
ATOM 863 C CA . ASN A 1 109 ? 33.898 5.373 -31.395 1.00 53.56 109 ASN A CA 1
ATOM 864 C C . ASN A 1 109 ? 32.402 5.677 -31.574 1.00 53.56 109 ASN A C 1
ATOM 866 O O . ASN A 1 109 ? 31.607 5.392 -30.681 1.00 53.56 109 ASN A O 1
ATOM 870 N N . LEU A 1 110 ? 32.011 6.250 -32.714 1.00 52.59 110 LEU A N 1
ATOM 871 C CA . LEU A 1 110 ? 30.643 6.093 -33.205 1.00 52.59 110 LEU A CA 1
ATOM 872 C C . LEU A 1 110 ? 30.569 4.765 -33.972 1.00 52.59 110 LEU A C 1
ATOM 874 O O . LEU A 1 110 ? 31.303 4.606 -34.953 1.00 52.59 110 LEU A O 1
ATOM 878 N N . PRO A 1 111 ? 29.699 3.811 -33.598 1.00 48.66 111 PRO A N 1
ATOM 879 C CA . PRO A 1 111 ? 29.384 2.714 -34.494 1.00 48.66 111 PRO A CA 1
ATOM 880 C C . PRO A 1 111 ? 28.641 3.286 -35.706 1.00 48.66 111 PRO A C 1
ATOM 882 O O . PRO A 1 111 ? 27.564 3.867 -35.584 1.00 48.66 111 PRO A O 1
ATOM 885 N N . LYS A 1 112 ? 29.235 3.131 -36.893 1.00 47.38 112 LYS A N 1
ATOM 886 C CA . LYS A 1 112 ? 28.557 3.354 -38.172 1.00 47.38 112 LYS A CA 1
ATOM 887 C C . LYS A 1 112 ? 27.449 2.309 -38.305 1.00 47.38 112 LYS A C 1
ATOM 889 O O . LYS A 1 112 ? 27.707 1.205 -38.781 1.00 47.38 112 LYS A O 1
ATOM 894 N N . THR A 1 113 ? 26.227 2.625 -37.894 1.00 44.62 113 THR A N 1
ATOM 895 C CA . THR A 1 113 ? 25.066 1.802 -38.239 1.00 44.62 113 THR A CA 1
ATOM 896 C C . THR A 1 113 ? 24.666 2.125 -39.674 1.00 44.62 113 THR A C 1
ATOM 898 O O . THR A 1 113 ? 24.021 3.122 -39.984 1.00 44.62 113 THR A O 1
ATOM 901 N N . THR A 1 114 ? 25.131 1.283 -40.591 1.00 44.88 114 THR A N 1
ATOM 902 C CA . THR A 1 114 ? 24.594 1.209 -41.950 1.00 44.88 114 THR A CA 1
ATOM 903 C C . THR A 1 114 ? 23.155 0.690 -41.850 1.00 44.88 114 THR A C 1
ATOM 905 O O . THR A 1 114 ? 22.932 -0.304 -41.156 1.00 44.88 114 THR A O 1
ATOM 908 N N . PRO A 1 115 ? 22.162 1.323 -42.497 1.00 41.97 115 PRO A N 1
ATOM 909 C CA . PRO A 1 115 ? 20.802 0.804 -42.507 1.00 41.97 115 PRO A CA 1
ATOM 910 C C . PRO A 1 115 ? 20.767 -0.471 -43.357 1.00 41.97 115 PRO A C 1
ATOM 912 O O . PRO A 1 115 ? 20.729 -0.418 -44.584 1.00 41.97 115 PRO A O 1
ATOM 915 N N . TYR A 1 116 ? 20.808 -1.634 -42.707 1.00 38.31 116 TYR A N 1
ATOM 916 C CA . TYR A 1 116 ? 20.531 -2.903 -43.371 1.00 38.31 116 TYR A CA 1
ATOM 917 C C . TYR A 1 116 ? 19.027 -3.006 -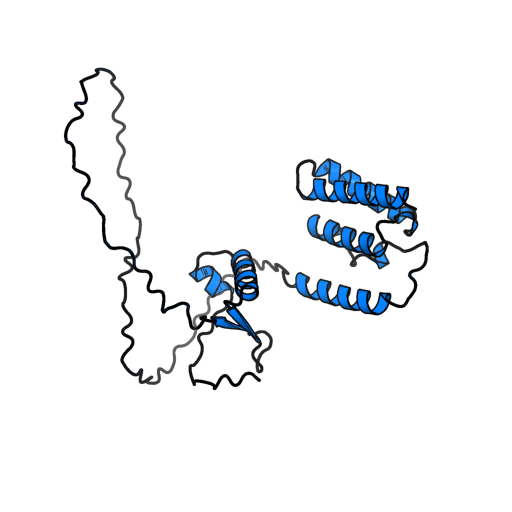43.622 1.00 38.31 116 TYR A C 1
ATOM 919 O O . TYR A 1 116 ? 18.229 -3.230 -42.714 1.00 38.31 116 TYR A O 1
ATOM 927 N N . TYR A 1 117 ? 18.646 -2.823 -44.881 1.00 43.38 117 TYR A N 1
ATOM 928 C CA . TYR A 1 117 ? 17.333 -3.181 -45.395 1.00 43.38 117 TYR A CA 1
ATOM 929 C C . TYR A 1 117 ? 17.227 -4.712 -45.413 1.00 43.38 117 TYR A C 1
ATOM 931 O O . TYR A 1 117 ? 18.012 -5.362 -46.099 1.00 43.38 117 TYR A O 1
ATOM 939 N N . ILE A 1 118 ? 16.288 -5.291 -44.656 1.00 47.09 118 ILE A N 1
ATOM 940 C CA . ILE A 1 118 ? 15.957 -6.723 -44.718 1.00 47.09 118 ILE A CA 1
ATOM 941 C C . ILE A 1 118 ? 14.926 -6.896 -45.843 1.00 47.09 118 ILE A C 1
ATOM 943 O O . ILE A 1 118 ? 13.775 -6.486 -45.668 1.00 47.09 118 ILE A O 1
ATOM 947 N N . PRO A 1 119 ? 15.285 -7.475 -47.003 1.00 40.69 119 PRO A N 1
ATOM 948 C CA . PRO A 1 119 ? 14.331 -7.683 -48.078 1.00 40.69 119 PRO A CA 1
ATOM 949 C C . PRO A 1 119 ? 13.374 -8.812 -47.685 1.00 40.69 119 PRO A C 1
ATOM 951 O O . PRO A 1 119 ? 13.761 -9.973 -47.561 1.00 40.69 119 PRO A O 1
ATOM 954 N N . LEU A 1 120 ? 12.097 -8.477 -47.514 1.00 43.16 120 LEU A N 1
ATOM 955 C CA . LEU A 1 120 ? 11.009 -9.441 -47.354 1.00 43.16 120 LEU A CA 1
ATOM 956 C C . LEU A 1 120 ? 10.669 -10.059 -48.714 1.00 43.16 120 LEU A C 1
ATOM 958 O O . LEU A 1 120 ? 9.669 -9.681 -49.321 1.00 43.16 120 LEU A O 1
ATOM 962 N N . LYS A 1 121 ? 11.522 -10.955 -49.223 1.00 44.25 121 LYS A N 1
ATOM 963 C CA . LYS A 1 121 ? 11.205 -11.925 -50.291 1.00 44.25 121 LYS A CA 1
ATOM 964 C C . LYS A 1 121 ? 12.392 -12.867 -50.494 1.00 44.25 121 LYS A C 1
ATOM 966 O O . LYS A 1 121 ? 13.335 -12.544 -51.207 1.00 44.25 121 LYS A O 1
ATOM 971 N N . GLY A 1 122 ? 12.330 -14.034 -49.863 1.00 38.31 122 GLY A N 1
ATOM 972 C CA . GLY A 1 122 ? 13.293 -15.112 -50.068 1.00 38.31 122 GLY A CA 1
ATOM 973 C C . GLY A 1 122 ? 13.220 -16.123 -48.934 1.00 38.31 122 GLY A C 1
ATOM 974 O O . GLY A 1 122 ? 13.570 -15.815 -47.801 1.00 38.31 122 GLY A O 1
ATOM 975 N N . GLU A 1 123 ? 12.705 -17.305 -49.241 1.00 42.81 123 GLU A N 1
ATOM 976 C CA . GLU A 1 123 ? 12.546 -18.445 -48.341 1.00 42.81 123 GLU A CA 1
ATOM 977 C C . GLU A 1 123 ? 13.887 -18.826 -47.687 1.00 42.81 123 GLU A C 1
ATOM 979 O O . GLU A 1 123 ? 14.867 -19.135 -48.364 1.00 42.81 123 GLU A O 1
ATOM 984 N N . LEU A 1 124 ? 13.944 -18.798 -46.352 1.00 34.16 124 LEU A N 1
ATOM 985 C CA . LEU A 1 124 ? 15.110 -19.238 -45.586 1.00 34.16 124 LEU A CA 1
ATOM 986 C C . LEU A 1 124 ? 15.092 -20.766 -45.456 1.00 34.16 124 LEU A C 1
ATOM 988 O O . LEU A 1 124 ? 14.461 -21.328 -44.561 1.00 34.16 124 LEU A O 1
ATOM 992 N N . HIS A 1 125 ? 15.833 -21.435 -46.339 1.00 38.16 125 HIS A N 1
ATOM 993 C CA . HIS A 1 125 ? 16.319 -22.791 -46.097 1.00 38.16 125 HIS A CA 1
ATOM 994 C C . HIS A 1 125 ? 17.325 -22.760 -44.937 1.00 38.16 125 HIS A C 1
ATOM 996 O O . HIS A 1 125 ? 18.446 -22.276 -45.080 1.00 38.16 125 HIS A O 1
ATOM 1002 N N . VAL A 1 126 ? 16.927 -23.276 -43.773 1.00 35.75 126 VAL A N 1
ATOM 1003 C CA . VAL A 1 126 ? 17.820 -23.439 -42.618 1.00 35.75 126 VAL A CA 1
ATOM 1004 C C . VAL A 1 126 ? 18.571 -24.760 -42.768 1.00 35.75 126 VAL A C 1
ATOM 1006 O O . VAL A 1 126 ? 18.016 -25.829 -42.522 1.00 35.75 126 VAL A O 1
ATOM 1009 N N . ALA A 1 127 ? 19.834 -24.674 -43.183 1.00 39.31 127 ALA A N 1
ATOM 1010 C CA . ALA A 1 127 ? 20.796 -25.758 -43.045 1.00 39.31 127 ALA A CA 1
ATOM 1011 C C . ALA A 1 127 ? 21.294 -25.826 -41.591 1.00 39.31 127 ALA A C 1
ATOM 1013 O O . ALA A 1 127 ? 21.592 -24.806 -40.968 1.00 39.31 127 ALA A O 1
ATOM 1014 N N . GLU A 1 128 ? 21.350 -27.044 -41.056 1.00 41.47 128 GLU A N 1
ATOM 1015 C CA . GLU A 1 128 ? 21.848 -27.377 -39.724 1.00 41.47 128 GLU A CA 1
ATOM 1016 C C . GLU A 1 128 ? 23.271 -26.848 -39.491 1.00 41.47 128 GLU A C 1
ATOM 1018 O O . GLU A 1 128 ? 24.206 -27.224 -40.194 1.00 41.47 128 GLU A O 1
ATOM 1023 N N . ALA A 1 129 ? 23.461 -26.056 -38.434 1.00 38.75 129 ALA A N 1
ATOM 1024 C CA . ALA A 1 129 ? 24.776 -25.811 -37.855 1.00 38.75 129 ALA A CA 1
ATOM 1025 C C . ALA A 1 129 ? 24.826 -26.4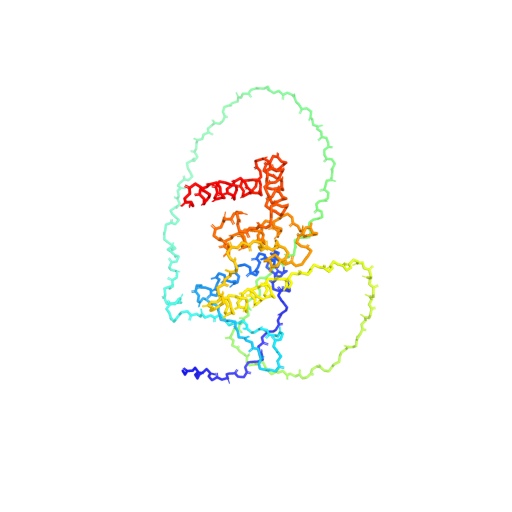44 -36.461 1.00 38.75 129 ALA A C 1
ATOM 1027 O O . ALA A 1 129 ? 24.298 -25.923 -35.478 1.00 38.75 129 ALA A O 1
ATOM 1028 N N . ARG A 1 130 ? 25.445 -27.626 -36.414 1.00 38.38 130 ARG A N 1
ATOM 1029 C CA . ARG A 1 130 ? 25.898 -28.301 -35.198 1.00 38.38 130 ARG A CA 1
ATOM 1030 C C . ARG A 1 130 ? 27.032 -27.508 -34.551 1.00 38.38 130 ARG A C 1
ATOM 1032 O O . ARG A 1 130 ? 28.033 -27.256 -35.206 1.00 38.38 130 ARG A O 1
ATOM 1039 N N . GLY A 1 131 ? 26.900 -27.307 -33.240 1.00 38.22 131 GLY A N 1
ATOM 1040 C CA . GLY A 1 131 ? 28.001 -27.265 -32.279 1.00 38.22 131 GLY A CA 1
ATOM 1041 C C . GLY A 1 131 ? 28.813 -25.977 -32.242 1.00 38.22 131 GLY A C 1
ATOM 1042 O O . GLY A 1 131 ? 29.413 -25.600 -33.232 1.00 38.22 131 GLY A O 1
ATOM 1043 N N . LEU A 1 132 ? 28.917 -25.381 -31.055 1.00 34.12 132 LEU A N 1
ATOM 1044 C CA . LEU A 1 132 ? 30.202 -25.076 -30.428 1.00 34.12 132 LEU A CA 1
ATOM 1045 C C . LEU A 1 132 ? 29.993 -24.893 -28.915 1.00 34.12 132 LEU A C 1
ATOM 1047 O O . LEU A 1 132 ? 28.984 -24.363 -28.455 1.00 34.12 132 LEU A O 1
ATOM 1051 N N . TYR A 1 133 ? 30.944 -25.446 -28.173 1.00 35.72 133 TYR A N 1
ATOM 1052 C CA . TYR A 1 133 ? 30.989 -25.595 -26.725 1.00 35.72 133 TYR A CA 1
ATOM 1053 C C . TYR A 1 133 ? 31.415 -24.307 -25.995 1.00 35.72 133 TYR A C 1
ATOM 1055 O O . TYR A 1 133 ? 32.161 -23.494 -26.528 1.00 35.72 133 TYR A O 1
ATOM 1063 N N . ALA A 1 134 ? 30.935 -24.218 -24.750 1.00 42.50 134 ALA A N 1
ATOM 1064 C CA . ALA A 1 134 ? 31.460 -23.590 -23.531 1.00 42.50 134 ALA A CA 1
ATOM 1065 C C . ALA A 1 134 ? 32.677 -22.641 -23.582 1.00 42.50 134 ALA A C 1
ATOM 1067 O O . ALA A 1 134 ? 33.756 -23.032 -24.013 1.00 42.50 134 ALA A O 1
ATOM 1068 N N . VAL A 1 135 ? 32.548 -21.502 -22.882 1.00 37.12 135 VAL A N 1
ATOM 1069 C CA . VAL A 1 135 ? 33.592 -20.985 -21.976 1.00 37.12 135 VAL A CA 1
ATOM 1070 C C . VAL A 1 135 ? 32.930 -20.444 -20.705 1.00 37.12 135 VAL A C 1
ATOM 1072 O O . VAL A 1 135 ? 32.178 -19.471 -20.734 1.00 37.12 135 VAL A O 1
ATOM 1075 N N . GLU A 1 136 ? 33.235 -21.097 -19.585 1.00 42.38 136 GLU A N 1
ATOM 1076 C CA . GLU A 1 136 ? 33.109 -20.562 -18.232 1.00 42.38 136 GLU A CA 1
ATOM 1077 C C . GLU A 1 136 ? 34.002 -19.330 -18.070 1.00 42.38 136 GLU A C 1
ATOM 1079 O O . GLU A 1 136 ? 35.204 -19.385 -18.318 1.00 42.38 136 GLU A O 1
ATOM 1084 N N . THR A 1 137 ? 33.464 -18.230 -17.553 1.00 38.53 137 THR A N 1
ATOM 1085 C CA . THR A 1 137 ? 34.253 -17.346 -16.687 1.00 38.53 137 THR A CA 1
ATOM 1086 C C . THR A 1 137 ? 33.352 -16.750 -15.619 1.00 38.53 137 THR A C 1
ATOM 1088 O O . THR A 1 137 ? 32.538 -15.860 -15.847 1.00 38.53 137 THR A O 1
ATOM 1091 N N . ALA A 1 138 ? 33.519 -17.285 -14.414 1.00 41.28 138 ALA A N 1
ATOM 1092 C CA . ALA A 1 138 ? 33.010 -16.724 -13.184 1.00 41.28 138 ALA A CA 1
ATOM 1093 C C . ALA A 1 138 ? 33.645 -15.348 -12.921 1.00 41.28 138 ALA A C 1
ATOM 1095 O O . ALA A 1 138 ? 34.861 -15.241 -12.755 1.00 41.28 138 ALA A O 1
ATOM 1096 N N . ARG A 1 139 ? 32.816 -14.309 -12.775 1.00 36.53 139 ARG A N 1
ATOM 1097 C CA . ARG A 1 139 ? 33.116 -13.165 -11.902 1.00 36.53 139 ARG A CA 1
ATOM 1098 C C . ARG A 1 139 ? 31.911 -12.838 -11.026 1.00 36.53 139 ARG A C 1
ATOM 1100 O O . ARG A 1 139 ? 31.007 -12.096 -11.370 1.00 36.53 139 ARG A O 1
ATOM 1107 N N . ARG A 1 140 ? 31.986 -13.471 -9.863 1.00 39.72 140 ARG A N 1
ATOM 1108 C CA . ARG A 1 140 ? 31.397 -13.177 -8.560 1.00 39.72 140 ARG A CA 1
ATOM 1109 C C . ARG A 1 140 ? 31.457 -11.673 -8.235 1.00 39.72 140 ARG A C 1
ATOM 1111 O O . ARG A 1 140 ? 32.523 -11.214 -7.855 1.00 39.72 140 ARG A O 1
ATOM 1118 N N . PHE A 1 141 ? 30.343 -10.947 -8.340 1.00 35.53 141 PHE A N 1
ATOM 1119 C CA . PHE A 1 141 ? 30.086 -9.699 -7.603 1.00 35.53 141 PHE A CA 1
ATOM 1120 C C . PHE A 1 141 ? 28.572 -9.478 -7.453 1.00 35.53 141 PHE A C 1
ATOM 1122 O O . PHE A 1 141 ? 27.867 -9.382 -8.447 1.00 35.53 141 PHE A O 1
ATOM 1129 N N . GLY A 1 142 ? 28.119 -9.404 -6.196 1.00 37.69 142 GLY A N 1
ATOM 1130 C CA . GLY A 1 142 ? 26.883 -8.738 -5.768 1.00 37.69 142 GLY A CA 1
ATOM 1131 C C . GLY A 1 142 ? 25.564 -9.386 -6.181 1.00 37.69 142 GLY A C 1
ATOM 1132 O O . GLY A 1 142 ? 24.940 -8.942 -7.134 1.00 37.69 142 GLY A O 1
ATOM 1133 N N . ALA A 1 143 ? 25.103 -10.377 -5.416 1.00 38.19 143 ALA A N 1
ATOM 1134 C CA . ALA A 1 143 ? 23.682 -10.704 -5.372 1.00 38.19 143 ALA A CA 1
ATOM 1135 C C . ALA A 1 143 ? 22.939 -9.511 -4.747 1.00 38.19 143 ALA A C 1
ATOM 1137 O O . ALA A 1 143 ? 23.027 -9.284 -3.541 1.00 38.19 143 ALA A O 1
ATOM 1138 N N . CYS A 1 144 ? 22.288 -8.711 -5.585 1.00 35.00 144 CYS A N 1
ATOM 1139 C CA . CYS A 1 144 ? 21.198 -7.839 -5.176 1.00 35.00 144 CYS A CA 1
ATOM 1140 C C . CYS A 1 144 ? 19.933 -8.687 -5.316 1.00 35.00 144 CYS A C 1
ATOM 1142 O O . CYS A 1 144 ? 19.348 -8.764 -6.396 1.00 35.00 144 CYS A O 1
ATOM 1144 N N . ASP A 1 145 ? 19.595 -9.413 -4.252 1.00 39.41 145 ASP A N 1
ATOM 1145 C CA . ASP A 1 145 ? 18.267 -9.993 -4.073 1.00 39.41 145 ASP A CA 1
ATOM 1146 C C . ASP A 1 145 ? 17.289 -8.826 -3.848 1.00 39.41 145 ASP A C 1
ATOM 1148 O O . ASP A 1 145 ? 16.967 -8.472 -2.717 1.00 39.41 145 ASP A O 1
ATOM 1152 N N . ASP A 1 146 ? 16.890 -8.155 -4.930 1.00 42.94 146 ASP A N 1
ATOM 1153 C CA . ASP A 1 146 ? 15.761 -7.226 -4.914 1.00 42.94 146 ASP A CA 1
ATOM 1154 C C . ASP A 1 146 ? 14.486 -8.038 -5.173 1.00 42.94 146 ASP A C 1
ATOM 1156 O O . ASP A 1 146 ? 14.069 -8.296 -6.307 1.00 42.94 146 ASP A O 1
ATOM 1160 N N . ASP A 1 147 ? 13.912 -8.494 -4.060 1.00 42.59 147 ASP A N 1
ATOM 1161 C CA . ASP A 1 147 ? 12.617 -9.154 -3.918 1.00 42.59 147 ASP A CA 1
ATOM 1162 C C . ASP A 1 147 ? 11.452 -8.247 -4.380 1.00 42.59 147 ASP A C 1
ATOM 1164 O O . ASP A 1 147 ? 10.650 -7.758 -3.581 1.00 42.59 147 ASP A O 1
ATOM 116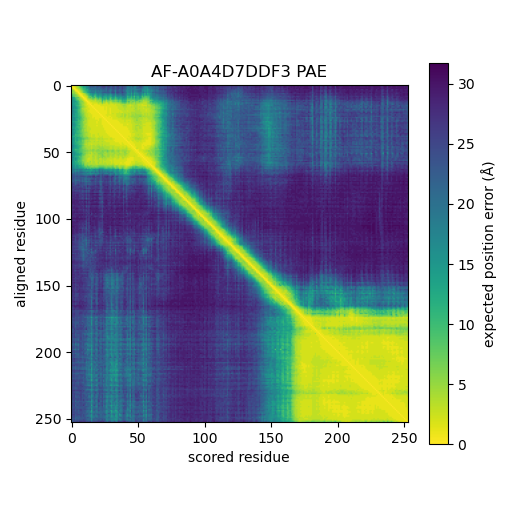8 N N . ASP A 1 148 ? 11.303 -8.042 -5.689 1.00 50.28 148 ASP A N 1
ATOM 1169 C CA . ASP A 1 148 ? 10.156 -7.332 -6.283 1.00 50.28 148 ASP A CA 1
ATOM 1170 C C . ASP A 1 148 ? 8.929 -8.242 -6.539 1.00 50.28 148 ASP A C 1
ATOM 1172 O O . ASP A 1 148 ? 7.939 -7.822 -7.146 1.00 50.28 148 ASP A O 1
ATOM 1176 N N . ASP A 1 149 ? 8.929 -9.477 -6.021 1.00 46.78 149 ASP A N 1
ATOM 1177 C CA . ASP A 1 149 ? 7.788 -10.411 -6.115 1.00 46.78 149 ASP A CA 1
ATOM 1178 C C . ASP A 1 149 ? 6.676 -10.122 -5.069 1.00 46.78 149 ASP A C 1
ATOM 1180 O O . ASP A 1 149 ? 5.629 -10.769 -5.028 1.00 46.78 149 ASP A O 1
ATOM 1184 N N . PHE A 1 150 ? 6.836 -9.082 -4.238 1.00 48.53 150 PHE A N 1
ATOM 1185 C CA . PHE A 1 150 ? 5.910 -8.756 -3.138 1.00 48.53 150 PHE A CA 1
ATOM 1186 C C . PHE A 1 150 ? 4.577 -8.101 -3.550 1.00 48.53 150 PHE A C 1
ATOM 1188 O O . PHE A 1 150 ? 3.711 -7.869 -2.697 1.00 48.53 150 PHE A O 1
ATOM 1195 N N . SER A 1 151 ? 4.375 -7.783 -4.831 1.00 54.06 151 SER A N 1
ATOM 1196 C CA . SER A 1 151 ? 3.140 -7.114 -5.275 1.00 54.06 151 SER A CA 1
ATOM 1197 C C . SER A 1 151 ? 1.953 -8.071 -5.439 1.00 54.06 151 SER A C 1
ATOM 1199 O O . SER A 1 151 ? 0.818 -7.676 -5.155 1.00 54.06 151 SER A O 1
ATOM 1201 N N . ASP A 1 152 ? 2.191 -9.332 -5.811 1.00 46.38 152 ASP A N 1
ATOM 1202 C CA . ASP A 1 152 ? 1.108 -10.285 -6.095 1.00 46.38 152 ASP A CA 1
ATOM 1203 C C . ASP A 1 152 ? 0.701 -11.109 -4.857 1.00 46.38 152 ASP A C 1
ATOM 1205 O O . ASP A 1 152 ? -0.474 -11.463 -4.700 1.00 46.38 152 ASP A O 1
ATOM 1209 N N . GLU A 1 153 ? 1.616 -11.344 -3.910 1.00 48.41 153 GLU A N 1
ATOM 1210 C CA . GLU A 1 153 ? 1.317 -12.105 -2.688 1.00 48.41 153 GLU A CA 1
ATOM 1211 C C . GLU A 1 153 ? 0.474 -11.294 -1.685 1.00 48.41 153 GLU A C 1
ATOM 1213 O O . GLU A 1 153 ? -0.497 -11.805 -1.117 1.00 48.41 153 GLU A O 1
ATOM 1218 N N . ILE A 1 154 ? 0.737 -9.986 -1.551 1.00 51.03 154 ILE A N 1
ATOM 1219 C CA . ILE A 1 154 ? -0.089 -9.095 -0.717 1.00 51.03 154 ILE A CA 1
ATOM 1220 C C . ILE A 1 154 ? -1.482 -8.904 -1.338 1.00 51.03 154 ILE A C 1
ATOM 1222 O O . ILE A 1 154 ? -2.479 -8.877 -0.614 1.00 51.03 154 ILE A O 1
ATOM 1226 N N . ALA A 1 155 ? -1.587 -8.802 -2.667 1.00 52.25 155 ALA A N 1
ATOM 1227 C CA . ALA A 1 155 ? -2.879 -8.668 -3.343 1.00 52.25 155 ALA A CA 1
ATOM 1228 C C . ALA A 1 155 ? -3.768 -9.915 -3.151 1.00 52.25 155 ALA A C 1
ATOM 1230 O O . ALA A 1 155 ? -4.975 -9.785 -2.917 1.00 52.25 155 ALA A O 1
ATOM 1231 N N . ASN A 1 156 ? -3.174 -11.113 -3.167 1.00 51.06 156 ASN A N 1
ATOM 1232 C CA . ASN A 1 156 ? -3.893 -12.369 -2.939 1.00 51.06 156 ASN A CA 1
ATOM 1233 C C . ASN A 1 156 ? -4.268 -12.602 -1.465 1.00 51.06 156 ASN A C 1
ATOM 1235 O O . ASN A 1 156 ? -5.393 -13.035 -1.195 1.00 51.06 156 ASN A O 1
ATOM 1239 N N . ALA A 1 157 ? -3.400 -12.261 -0.505 1.00 51.53 157 ALA A N 1
ATOM 1240 C CA . ALA A 1 157 ? -3.737 -12.327 0.922 1.00 51.53 157 ALA A CA 1
ATOM 1241 C C . ALA A 1 157 ? -4.907 -11.386 1.273 1.00 51.53 157 ALA A C 1
ATOM 1243 O O . ALA A 1 157 ? -5.841 -11.779 1.975 1.00 51.53 157 ALA A O 1
ATOM 1244 N N . VAL A 1 158 ? -4.929 -10.177 0.699 1.00 51.28 158 VAL A N 1
ATOM 1245 C CA . VAL A 1 158 ? -6.020 -9.202 0.879 1.00 51.28 158 VAL A CA 1
ATOM 1246 C C . VAL A 1 158 ? -7.330 -9.685 0.249 1.00 51.28 158 VAL A C 1
ATOM 1248 O O . VAL A 1 158 ? -8.391 -9.511 0.850 1.00 51.28 158 VAL A O 1
ATOM 1251 N N . GLN A 1 159 ? -7.295 -10.353 -0.911 1.00 51.59 159 GLN A N 1
ATOM 1252 C CA . GLN A 1 159 ? -8.504 -10.965 -1.478 1.00 51.59 159 GLN A CA 1
ATOM 1253 C C . GLN A 1 159 ? -9.042 -12.122 -0.629 1.00 51.59 159 GLN A C 1
ATOM 1255 O O . GLN A 1 159 ? -10.260 -12.305 -0.572 1.00 51.59 159 GLN A O 1
ATOM 1260 N N . GLN A 1 160 ? -8.184 -12.892 0.044 1.00 50.91 160 GLN A N 1
ATOM 1261 C CA . GLN A 1 160 ? -8.645 -13.954 0.942 1.00 50.91 160 GLN A CA 1
ATOM 1262 C C . GLN A 1 160 ? -9.195 -13.413 2.270 1.00 50.91 160 GLN A C 1
ATOM 1264 O O . GLN A 1 160 ? -10.213 -13.925 2.741 1.00 50.91 160 GLN A O 1
ATOM 1269 N N . VAL A 1 161 ? -8.607 -12.349 2.831 1.00 51.06 161 VAL A N 1
ATOM 1270 C CA . VAL A 1 161 ? -9.144 -11.672 4.027 1.00 51.06 161 VAL A CA 1
ATOM 1271 C C . VAL A 1 161 ? -10.458 -10.958 3.701 1.00 51.06 161 VAL A C 1
ATOM 1273 O O . VAL A 1 161 ? -11.449 -11.171 4.393 1.00 51.06 161 VAL A O 1
ATOM 1276 N N . GLY A 1 162 ? -10.536 -10.216 2.592 1.00 47.56 162 GLY A N 1
ATOM 1277 C CA . GLY A 1 162 ? -11.767 -9.534 2.170 1.00 47.56 162 GLY A CA 1
ATOM 1278 C C . GLY A 1 162 ? -12.924 -10.489 1.840 1.00 47.56 162 GLY A C 1
ATOM 1279 O O . GLY A 1 162 ? -14.084 -10.187 2.122 1.00 47.56 162 GLY A O 1
ATOM 1280 N N . LYS A 1 163 ? -12.632 -11.685 1.307 1.00 49.00 163 LYS A N 1
ATOM 1281 C CA . LYS A 1 163 ? -13.660 -12.707 1.040 1.00 49.00 163 LYS A CA 1
ATOM 1282 C C . LYS A 1 163 ? -14.094 -13.486 2.287 1.00 49.00 163 LYS A C 1
ATOM 1284 O O . LYS A 1 163 ? -15.210 -13.993 2.291 1.00 49.00 163 LYS A O 1
ATOM 1289 N N . ARG A 1 164 ? -13.275 -13.561 3.343 1.00 45.91 164 ARG A N 1
ATOM 1290 C CA . ARG A 1 164 ? -13.661 -14.178 4.631 1.00 45.91 164 ARG A CA 1
ATOM 1291 C C . ARG A 1 164 ? -14.268 -13.187 5.633 1.00 45.91 164 ARG A C 1
ATOM 1293 O O . ARG A 1 164 ? -15.074 -13.603 6.457 1.00 45.91 164 ARG A O 1
ATOM 1300 N N . ALA A 1 165 ? -13.954 -11.897 5.531 1.00 47.81 165 ALA A N 1
ATOM 1301 C CA . ALA A 1 165 ? -14.461 -10.855 6.427 1.00 47.81 165 ALA A CA 1
ATOM 1302 C C . ALA A 1 165 ? -15.876 -10.355 6.081 1.00 47.81 165 ALA A C 1
ATOM 1304 O O . ALA A 1 165 ? -16.511 -9.706 6.899 1.00 47.81 165 ALA A O 1
ATOM 1305 N N . SER A 1 166 ? -16.422 -10.684 4.906 1.00 49.06 166 SER A N 1
ATOM 1306 C CA . SER A 1 166 ? -17.760 -10.220 4.496 1.00 49.06 166 SER A CA 1
ATOM 1307 C C . SER A 1 166 ? -18.933 -10.905 5.220 1.00 49.06 166 SER A C 1
ATOM 1309 O O . SER A 1 166 ? -20.087 -10.613 4.915 1.00 49.06 166 SER A O 1
ATOM 1311 N N . LYS A 1 167 ? -18.676 -11.795 6.192 1.00 50.25 167 LYS A N 1
ATOM 1312 C CA . LYS A 1 167 ? -19.744 -12.405 7.006 1.00 50.25 167 LYS A CA 1
ATOM 1313 C C . LYS A 1 167 ? -19.417 -12.636 8.484 1.00 50.25 167 LYS A C 1
ATOM 1315 O O . LYS A 1 167 ? -20.282 -13.112 9.211 1.00 50.25 167 LYS A O 1
ATOM 1320 N N . ALA A 1 168 ? -18.201 -12.323 8.925 1.00 58.09 168 ALA A N 1
ATOM 1321 C CA . ALA A 1 168 ? -17.856 -12.331 10.339 1.00 58.09 168 ALA A CA 1
ATOM 1322 C C . ALA A 1 168 ? -17.869 -10.877 10.806 1.00 58.09 168 ALA A C 1
ATOM 1324 O O . ALA A 1 168 ? -17.030 -10.091 10.371 1.00 58.09 168 ALA A O 1
ATOM 1325 N N . GLU A 1 169 ? -18.857 -10.512 11.620 1.00 69.88 169 GLU A N 1
ATOM 1326 C CA . GLU A 1 169 ? -18.886 -9.219 12.297 1.00 69.88 169 GLU A CA 1
ATOM 1327 C C . GLU A 1 169 ? -17.551 -9.049 13.029 1.00 69.88 169 GLU A C 1
ATOM 1329 O O . GLU A 1 169 ? -17.214 -9.830 13.921 1.00 69.88 169 GLU A O 1
ATOM 1334 N N . LEU A 1 170 ? -16.741 -8.089 12.577 1.00 70.06 170 LEU A N 1
ATOM 1335 C CA . LEU A 1 170 ? -15.504 -7.747 13.265 1.00 70.06 170 LEU A CA 1
ATOM 1336 C C . LEU A 1 170 ? -15.869 -7.344 14.698 1.00 70.06 170 LEU A C 1
ATOM 1338 O O . LEU A 1 170 ? -16.843 -6.603 14.877 1.00 70.06 170 LEU A O 1
ATOM 1342 N N . PRO A 1 171 ? -15.120 -7.819 15.708 1.00 76.94 171 PRO A N 1
ATOM 1343 C CA . PRO A 1 171 ? -15.369 -7.428 17.085 1.00 76.94 171 PRO A CA 1
ATOM 1344 C C . PRO A 1 171 ? -15.362 -5.901 17.178 1.00 76.94 171 PRO A C 1
ATOM 1346 O O . PRO A 1 171 ? -14.518 -5.224 16.590 1.00 76.94 171 PRO A O 1
ATOM 1349 N N . THR A 1 172 ? -16.354 -5.357 17.878 1.00 79.44 172 THR A N 1
ATOM 1350 C CA . THR A 1 172 ? -16.611 -3.914 17.956 1.00 79.44 172 THR A CA 1
ATOM 1351 C C . THR A 1 172 ? -15.498 -3.138 18.656 1.00 79.44 172 THR A C 1
ATOM 1353 O O . THR A 1 172 ? -15.405 -1.930 18.459 1.00 79.44 172 THR A O 1
ATOM 1356 N N . SER A 1 173 ? -14.644 -3.805 19.436 1.00 86.75 173 SER A N 1
ATOM 1357 C CA . SER A 1 173 ? -13.506 -3.202 20.128 1.00 86.75 173 SER A CA 1
ATOM 1358 C C . SER A 1 173 ? -12.401 -4.222 20.417 1.00 86.75 173 SER A C 1
ATOM 1360 O O . SER A 1 173 ? -12.621 -5.435 20.389 1.00 86.75 173 SER A O 1
ATOM 1362 N N . GLY A 1 174 ? -11.199 -3.714 20.705 1.00 91.19 174 GLY A N 1
ATOM 1363 C CA . GLY A 1 174 ? -10.063 -4.519 21.156 1.00 91.19 174 GLY A CA 1
ATOM 1364 C C . GLY A 1 174 ? -9.320 -5.265 20.047 1.00 91.19 174 GLY A C 1
ATOM 1365 O O . GLY A 1 174 ? -8.656 -6.263 20.328 1.00 91.19 174 GLY A O 1
ATOM 1366 N N . ILE A 1 175 ? -9.415 -4.806 18.796 1.00 94.12 175 ILE A N 1
ATOM 1367 C CA . ILE A 1 175 ? -8.654 -5.394 17.690 1.00 94.12 175 ILE A CA 1
ATOM 1368 C C . ILE A 1 175 ? -7.176 -5.026 17.863 1.00 94.12 175 ILE A C 1
ATOM 1370 O O . ILE A 1 175 ? -6.840 -3.854 18.049 1.00 94.12 175 ILE A O 1
ATOM 1374 N N . ARG A 1 176 ? -6.273 -6.011 17.792 1.00 95.31 176 ARG A N 1
ATOM 1375 C CA . ARG A 1 176 ? -4.832 -5.732 17.793 1.00 95.31 176 ARG A CA 1
ATOM 1376 C C . ARG A 1 176 ? -4.398 -5.250 16.423 1.00 95.31 176 ARG A C 1
ATOM 1378 O O . ARG A 1 176 ? -4.789 -5.805 15.397 1.00 95.31 176 ARG A O 1
ATOM 1385 N N . LEU A 1 177 ? -3.494 -4.282 16.395 1.00 93.31 177 LEU A N 1
ATOM 1386 C CA . LEU A 1 177 ? -2.927 -3.763 15.154 1.00 93.31 177 LEU A CA 1
ATOM 1387 C C . LEU A 1 177 ? -2.219 -4.862 14.345 1.00 93.31 177 LEU A C 1
ATOM 1389 O O . LEU A 1 177 ? -2.297 -4.889 13.118 1.00 93.31 177 LEU A O 1
ATOM 1393 N N . ASN A 1 178 ? -1.577 -5.806 15.037 1.00 92.62 178 ASN A N 1
ATOM 1394 C CA . ASN A 1 178 ? -0.902 -6.949 14.419 1.00 92.62 178 ASN A CA 1
ATOM 1395 C C . ASN A 1 178 ? -1.859 -7.968 13.776 1.00 92.62 178 ASN A C 1
ATOM 1397 O O . ASN A 1 178 ? -1.398 -8.773 12.974 1.00 92.62 178 ASN A O 1
ATOM 1401 N N . ASP A 1 179 ? -3.158 -7.935 14.093 1.00 92.81 179 ASP A N 1
ATOM 1402 C CA . ASP A 1 179 ? -4.151 -8.807 13.448 1.00 92.81 179 ASP A CA 1
ATOM 1403 C C . ASP A 1 179 ? -4.571 -8.258 12.075 1.00 92.81 179 ASP A C 1
ATOM 1405 O O . ASP A 1 179 ? -5.033 -9.003 11.210 1.00 92.81 179 ASP A O 1
ATOM 1409 N N . ILE A 1 180 ? -4.407 -6.946 11.868 1.00 92.38 180 ILE A N 1
ATOM 1410 C CA . ILE A 1 180 ? -4.813 -6.246 10.644 1.00 92.38 180 ILE A CA 1
ATOM 1411 C C . ILE A 1 180 ? -3.609 -5.983 9.728 1.00 92.38 180 ILE A C 1
ATOM 1413 O O . ILE A 1 180 ? -3.735 -5.983 8.500 1.00 92.38 180 ILE A O 1
ATOM 1417 N N . LEU A 1 181 ? -2.432 -5.736 10.307 1.00 91.88 181 LEU A N 1
ATOM 1418 C CA . LEU A 1 181 ? -1.222 -5.423 9.555 1.00 91.88 181 LEU A CA 1
ATOM 1419 C C . LEU A 1 181 ? -0.402 -6.676 9.231 1.00 91.88 181 LEU A C 1
ATOM 1421 O O . LEU A 1 181 ? -0.366 -7.620 10.016 1.00 91.88 181 LEU A O 1
ATOM 1425 N N . PRO A 1 182 ? 0.315 -6.689 8.090 1.00 86.62 182 PRO A N 1
ATOM 1426 C CA . PRO A 1 182 ? 1.250 -7.765 7.800 1.00 86.62 182 PRO A CA 1
ATOM 1427 C C . PRO A 1 182 ? 2.307 -7.868 8.908 1.00 86.62 182 PRO A C 1
ATOM 1429 O O . PRO A 1 182 ? 2.794 -6.855 9.420 1.00 86.62 182 PRO A O 1
ATOM 1432 N N . GLY A 1 183 ? 2.690 -9.100 9.251 1.00 89.50 183 GLY A N 1
ATOM 1433 C CA . GLY A 1 183 ? 3.742 -9.360 10.233 1.00 89.50 183 GLY A CA 1
ATOM 1434 C C . GLY A 1 183 ? 5.014 -8.563 9.925 1.00 89.50 183 GLY A C 1
ATOM 1435 O O . GLY A 1 183 ? 5.385 -8.389 8.762 1.00 89.50 183 GLY A O 1
ATOM 1436 N N . ALA A 1 184 ? 5.652 -8.045 10.978 1.00 87.19 184 ALA A N 1
ATOM 1437 C CA . ALA A 1 184 ? 6.853 -7.212 10.890 1.00 87.19 184 ALA A CA 1
ATOM 1438 C C . ALA A 1 184 ? 6.698 -5.940 10.023 1.00 87.19 184 ALA A C 1
ATOM 1440 O O . ALA A 1 184 ? 7.659 -5.466 9.427 1.00 87.19 184 ALA A O 1
ATOM 1441 N N . TRP A 1 185 ? 5.509 -5.328 9.966 1.00 88.12 185 TRP A N 1
ATOM 1442 C CA . TRP A 1 185 ? 5.297 -4.088 9.200 1.00 88.12 185 TRP A CA 1
ATOM 1443 C C . TRP A 1 185 ? 6.267 -2.949 9.574 1.00 88.12 185 TRP A C 1
ATOM 1445 O O . TRP A 1 185 ? 6.647 -2.171 8.703 1.00 88.12 185 TRP A O 1
ATOM 1455 N N . LYS A 1 186 ? 6.736 -2.900 10.830 1.00 87.31 186 LYS A N 1
ATOM 1456 C CA . LYS A 1 186 ? 7.726 -1.921 11.314 1.00 87.31 186 LYS A CA 1
ATOM 1457 C C . LYS A 1 186 ? 9.132 -2.096 10.725 1.00 87.31 186 LYS A C 1
ATOM 1459 O O . LYS A 1 186 ? 9.899 -1.144 10.757 1.00 87.31 186 LYS A O 1
ATOM 1464 N N . SER A 1 187 ? 9.487 -3.279 10.217 1.00 90.75 187 SER A N 1
ATOM 1465 C CA . SER A 1 187 ? 10.804 -3.516 9.603 1.00 90.75 187 SER A CA 1
ATOM 1466 C C . SER A 1 187 ? 10.824 -3.235 8.100 1.00 90.75 187 SER A C 1
ATOM 1468 O O . SER A 1 187 ? 11.869 -3.376 7.471 1.00 90.75 187 SER A O 1
ATOM 1470 N N . LYS A 1 188 ? 9.677 -2.888 7.503 1.00 91.25 188 LYS A N 1
ATOM 1471 C CA . LYS A 1 188 ? 9.567 -2.571 6.075 1.00 91.25 188 LYS A CA 1
ATOM 1472 C C . LYS A 1 188 ? 9.954 -1.115 5.809 1.00 91.25 188 LYS A C 1
ATOM 1474 O O . LYS A 1 188 ? 10.000 -0.295 6.723 1.00 91.25 188 LYS A O 1
ATOM 1479 N N . SER A 1 189 ? 10.189 -0.785 4.538 1.00 95.19 189 SER A N 1
ATOM 1480 C CA . SER A 1 189 ? 10.391 0.603 4.110 1.00 95.19 189 SER A CA 1
ATOM 1481 C C . SER A 1 189 ? 9.210 1.490 4.521 1.00 95.19 189 SER A C 1
ATOM 1483 O O . SER A 1 189 ? 8.071 1.021 4.610 1.00 95.19 189 SER A O 1
ATOM 1485 N N . ILE A 1 190 ? 9.469 2.782 4.747 1.00 95.25 190 ILE A N 1
ATOM 1486 C CA . ILE A 1 190 ? 8.469 3.757 5.218 1.00 95.25 190 ILE A CA 1
ATOM 1487 C C . ILE A 1 190 ? 7.217 3.742 4.329 1.00 95.25 190 ILE A C 1
ATOM 1489 O O . ILE A 1 190 ? 6.102 3.603 4.832 1.00 95.25 190 ILE A O 1
ATOM 1493 N N . GLY A 1 191 ? 7.390 3.770 3.006 1.00 93.12 191 GLY A N 1
ATOM 1494 C CA . GLY A 1 191 ? 6.270 3.724 2.064 1.00 93.12 191 GLY A CA 1
ATOM 1495 C C . GLY A 1 191 ? 5.441 2.432 2.143 1.00 93.12 191 GLY A C 1
ATOM 1496 O O . GLY A 1 191 ? 4.210 2.482 2.058 1.00 93.12 191 GLY A O 1
ATOM 1497 N N . ALA A 1 192 ? 6.079 1.273 2.346 1.00 90.88 192 ALA A N 1
ATOM 1498 C CA . ALA A 1 192 ? 5.380 -0.005 2.513 1.00 90.88 192 ALA A CA 1
ATOM 1499 C C . ALA A 1 192 ? 4.657 -0.088 3.867 1.00 90.88 192 ALA A C 1
ATOM 1501 O O . ALA A 1 192 ? 3.537 -0.597 3.944 1.00 90.88 192 ALA A O 1
ATOM 1502 N N . CYS A 1 193 ? 5.282 0.454 4.910 1.00 95.12 193 CYS A N 1
ATOM 1503 C CA . CYS A 1 193 ? 4.733 0.595 6.251 1.00 95.12 193 CYS A CA 1
ATOM 1504 C C . CYS A 1 193 ? 3.462 1.467 6.237 1.00 95.12 193 CYS A C 1
ATOM 1506 O O . CYS A 1 193 ? 2.397 0.996 6.640 1.00 95.12 193 CYS A O 1
ATOM 1508 N N . LEU A 1 194 ? 3.526 2.668 5.645 1.00 96.50 194 LEU A N 1
ATOM 1509 C CA . LEU A 1 194 ? 2.372 3.556 5.449 1.00 96.50 194 LEU A CA 1
ATOM 1510 C C . LEU A 1 194 ? 1.269 2.912 4.605 1.00 96.50 194 LEU A C 1
ATOM 1512 O O . LEU A 1 194 ? 0.093 3.016 4.942 1.00 96.50 194 LEU A O 1
ATOM 1516 N N . ALA A 1 195 ? 1.626 2.216 3.522 1.00 94.25 195 ALA A N 1
ATOM 1517 C CA . ALA A 1 195 ? 0.640 1.543 2.680 1.00 94.25 195 ALA A CA 1
ATOM 1518 C C . ALA A 1 195 ? -0.069 0.389 3.401 1.00 94.25 195 ALA A C 1
ATOM 1520 O O . ALA A 1 195 ? -1.263 0.181 3.182 1.00 94.25 195 ALA A O 1
ATOM 1521 N N . GLY A 1 196 ? 0.646 -0.363 4.241 1.00 94.19 196 GLY A N 1
ATOM 1522 C CA . GLY A 1 196 ? 0.048 -1.385 5.096 1.00 94.19 196 GLY A CA 1
ATOM 1523 C C . GLY A 1 196 ? -0.883 -0.763 6.132 1.00 94.19 196 GLY A C 1
ATOM 1524 O O . GLY A 1 196 ? -2.031 -1.187 6.254 1.00 94.19 196 GLY A O 1
ATOM 1525 N N . LEU A 1 197 ? -0.408 0.279 6.817 1.00 96.44 197 LEU A N 1
ATOM 1526 C CA . LEU A 1 197 ? -1.149 0.968 7.868 1.00 96.44 197 LEU A CA 1
ATOM 1527 C C . LEU A 1 197 ? -2.420 1.641 7.333 1.00 96.44 197 LEU A C 1
ATOM 1529 O O . LEU A 1 197 ? -3.478 1.493 7.935 1.00 96.44 197 LEU A O 1
ATOM 1533 N N . GLU A 1 198 ? -2.367 2.279 6.160 1.00 96.69 198 GLU A N 1
ATOM 1534 C CA . GLU A 1 198 ? -3.544 2.885 5.521 1.00 96.69 198 GLU A CA 1
ATOM 1535 C C . GLU A 1 198 ? -4.620 1.848 5.202 1.00 96.69 198 GLU A C 1
ATOM 1537 O O . GLU A 1 198 ? -5.793 2.074 5.493 1.00 96.69 198 GLU A O 1
ATOM 1542 N N . ARG A 1 199 ? -4.231 0.687 4.663 1.00 93.69 199 ARG A N 1
ATOM 1543 C CA . ARG A 1 199 ? -5.179 -0.404 4.395 1.00 93.69 199 ARG A CA 1
ATOM 1544 C C . ARG A 1 199 ? -5.771 -0.959 5.684 1.00 93.69 199 ARG A C 1
ATOM 1546 O O . ARG A 1 199 ? -6.968 -1.221 5.728 1.00 93.69 199 ARG A O 1
ATOM 1553 N N . GLY A 1 200 ? -4.950 -1.127 6.722 1.00 94.62 200 GLY A N 1
ATOM 1554 C CA . GLY A 1 200 ? -5.421 -1.619 8.013 1.00 94.62 200 GLY A CA 1
ATOM 1555 C C . GLY A 1 200 ? -6.423 -0.669 8.666 1.00 94.62 200 GLY A C 1
ATOM 1556 O O . GLY A 1 200 ? -7.496 -1.100 9.084 1.00 94.62 200 GLY A O 1
ATOM 1557 N N . LEU A 1 201 ? -6.134 0.633 8.654 1.00 95.75 201 LEU A N 1
ATOM 1558 C CA . LEU A 1 201 ? -7.068 1.655 9.125 1.00 95.75 201 LEU A CA 1
ATOM 1559 C C . LEU A 1 201 ? -8.344 1.697 8.279 1.00 95.75 201 LEU A C 1
ATOM 1561 O O . LEU A 1 201 ? -9.438 1.792 8.828 1.00 95.75 201 LEU A O 1
ATOM 1565 N N . GLN A 1 202 ? -8.240 1.563 6.957 1.00 95.50 202 GLN A N 1
ATOM 1566 C CA . GLN A 1 202 ? -9.409 1.540 6.078 1.00 95.50 202 GLN A CA 1
ATOM 1567 C C . GLN A 1 202 ? -10.357 0.370 6.397 1.00 95.50 202 GLN A C 1
ATOM 1569 O O . GLN A 1 202 ? -11.572 0.549 6.334 1.00 95.50 202 GLN A O 1
ATOM 1574 N N . LEU A 1 203 ? -9.831 -0.798 6.793 1.00 93.38 203 LEU A N 1
ATOM 1575 C CA . LEU A 1 203 ? -10.646 -1.954 7.196 1.00 93.38 203 LEU A CA 1
ATOM 1576 C C . LEU A 1 203 ? -11.480 -1.690 8.455 1.00 93.38 203 LEU A C 1
ATOM 1578 O O . LEU A 1 203 ? -12.600 -2.187 8.558 1.00 93.38 203 LEU A O 1
ATOM 1582 N N . ILE A 1 204 ? -10.963 -0.891 9.389 1.00 94.69 204 ILE A N 1
ATOM 1583 C CA . ILE A 1 204 ? -11.696 -0.486 10.598 1.00 94.69 204 ILE A CA 1
ATOM 1584 C C . ILE A 1 204 ? -12.464 0.829 10.414 1.00 94.69 204 ILE A C 1
ATOM 1586 O O . ILE A 1 204 ? -13.120 1.276 11.348 1.00 94.69 204 ILE A O 1
ATOM 1590 N N . GLY A 1 205 ? -12.430 1.430 9.219 1.00 95.56 205 GLY A N 1
ATOM 1591 C CA . GLY A 1 205 ? -13.099 2.698 8.919 1.00 95.56 205 GLY A CA 1
ATOM 1592 C C . GLY A 1 205 ? -12.416 3.918 9.540 1.00 95.56 205 GLY A C 1
ATOM 1593 O O . GLY A 1 205 ? -13.105 4.854 9.919 1.00 95.56 205 GLY A O 1
ATOM 1594 N N . TYR A 1 206 ? -11.087 3.890 9.681 1.00 96.75 206 TYR A N 1
ATOM 1595 C CA . TYR A 1 206 ? -10.262 4.920 10.337 1.00 96.75 206 TYR A CA 1
ATOM 1596 C C . TYR A 1 206 ? -10.605 5.182 11.813 1.00 96.75 206 TYR A C 1
ATOM 1598 O O . TYR A 1 206 ? -10.135 6.147 12.400 1.00 96.75 206 TYR A O 1
ATOM 1606 N N . ARG A 1 207 ? -11.372 4.281 12.428 1.00 95.75 207 ARG A N 1
ATOM 1607 C CA . ARG A 1 207 ? -11.820 4.350 13.816 1.00 95.75 207 ARG A CA 1
ATOM 1608 C C . ARG A 1 207 ? -10.812 3.708 14.765 1.00 95.75 207 ARG A C 1
ATOM 1610 O O . ARG A 1 207 ? -10.791 2.487 14.937 1.00 95.75 207 ARG A O 1
ATOM 1617 N N . THR A 1 208 ? -9.953 4.533 15.352 1.00 95.69 208 THR A N 1
ATOM 1618 C CA . THR A 1 208 ? -8.908 4.130 16.308 1.00 95.69 208 THR A CA 1
ATOM 1619 C C . THR A 1 208 ? -9.462 3.651 17.649 1.00 95.69 208 THR A C 1
ATOM 1621 O O . THR A 1 208 ? -8.804 2.848 18.303 1.00 95.69 208 THR A O 1
ATOM 1624 N N . ASP A 1 209 ? -10.697 4.017 18.007 1.00 95.56 209 ASP A N 1
ATOM 1625 C CA . ASP A 1 209 ? -11.427 3.508 19.182 1.00 95.56 209 ASP A CA 1
ATOM 1626 C C . ASP A 1 209 ? -11.689 1.990 19.138 1.00 95.56 209 ASP A C 1
ATOM 1628 O O . ASP A 1 209 ? -11.921 1.355 20.168 1.00 95.56 209 ASP A O 1
ATOM 1632 N N . ARG A 1 210 ? -11.623 1.381 17.948 1.00 95.06 210 ARG A N 1
ATOM 1633 C CA . ARG A 1 210 ? -11.742 -0.076 17.772 1.00 95.06 210 ARG A CA 1
ATOM 1634 C C . ARG A 1 210 ? -10.451 -0.831 18.067 1.00 95.06 210 ARG A C 1
ATOM 1636 O O . ARG A 1 210 ? -10.494 -2.050 18.261 1.00 95.06 210 ARG A O 1
ATOM 1643 N N . LEU A 1 211 ? -9.315 -0.136 18.064 1.00 96.19 211 LEU A N 1
ATOM 1644 C CA . LEU A 1 211 ? -8.024 -0.717 18.403 1.00 96.19 211 LEU A CA 1
ATOM 1645 C C . LEU A 1 211 ? -7.857 -0.798 19.920 1.00 96.19 211 LEU A C 1
ATOM 1647 O O . LEU A 1 211 ? -8.529 -0.119 20.693 1.00 96.19 211 LEU A O 1
ATOM 1651 N N . ILE A 1 212 ? -6.926 -1.641 20.350 1.00 96.69 212 ILE A N 1
ATOM 1652 C CA . ILE A 1 212 ? -6.416 -1.590 21.719 1.00 96.69 212 ILE A CA 1
ATOM 1653 C C . ILE A 1 212 ? -5.772 -0.201 21.965 1.00 96.69 212 ILE A C 1
ATOM 1655 O O . ILE A 1 212 ? -5.059 0.275 21.077 1.00 96.69 212 ILE A O 1
ATOM 1659 N N . PRO A 1 213 ? -5.983 0.457 23.127 1.00 96.25 213 PRO A N 1
ATOM 1660 C CA . PRO A 1 213 ? -5.491 1.817 23.381 1.00 96.25 213 PRO A CA 1
ATOM 1661 C C . PRO A 1 213 ? -3.986 1.990 23.145 1.00 96.25 213 PRO A C 1
ATOM 1663 O O . PRO A 1 213 ? -3.566 2.961 22.519 1.00 96.25 213 PRO A O 1
ATOM 1666 N N . GLU A 1 214 ? -3.172 1.015 23.557 1.00 96.75 214 GLU A N 1
ATOM 1667 C CA . GLU A 1 214 ? -1.722 1.037 23.347 1.00 96.75 214 GLU A CA 1
ATOM 1668 C C . GLU A 1 214 ? -1.345 1.036 21.854 1.00 96.75 214 GLU A C 1
ATOM 1670 O O . GLU A 1 214 ? -0.396 1.708 21.435 1.00 96.75 214 GLU A O 1
ATOM 1675 N N . ASP A 1 215 ? -2.102 0.302 21.036 1.00 96.19 215 ASP A N 1
ATOM 1676 C CA . ASP A 1 215 ? -1.908 0.243 19.588 1.00 96.19 215 ASP A CA 1
ATOM 1677 C C . ASP A 1 215 ? -2.390 1.534 18.913 1.00 96.19 215 ASP A C 1
ATOM 1679 O O . ASP A 1 215 ? -1.705 2.044 18.023 1.00 96.19 215 ASP A O 1
ATOM 1683 N N . ALA A 1 216 ? -3.518 2.097 19.359 1.00 96.69 216 ALA A N 1
ATOM 1684 C CA . ALA A 1 216 ? -4.030 3.378 18.874 1.00 96.69 216 ALA A CA 1
ATOM 1685 C C . ALA A 1 216 ? -3.022 4.515 19.124 1.00 96.69 216 ALA A C 1
ATOM 1687 O O . ALA A 1 216 ? -2.655 5.236 18.190 1.00 96.69 216 ALA A O 1
ATOM 1688 N N . GLU A 1 217 ? -2.484 4.609 20.344 1.00 96.88 217 GLU A N 1
ATOM 1689 C CA . GLU A 1 217 ? -1.421 5.562 20.679 1.00 96.88 217 GLU A CA 1
ATOM 1690 C C . GLU A 1 217 ? -0.150 5.315 19.858 1.00 96.88 217 GLU A C 1
ATOM 1692 O O . GLU A 1 217 ? 0.497 6.263 19.402 1.00 96.88 217 GLU A O 1
ATOM 1697 N N . SER A 1 218 ? 0.228 4.047 19.642 1.00 95.50 218 SER A N 1
ATOM 1698 C CA . SER A 1 218 ? 1.395 3.719 18.819 1.00 95.50 218 SER A CA 1
ATOM 1699 C C . SER A 1 218 ? 1.211 4.163 17.367 1.00 95.50 218 SER A C 1
ATOM 1701 O O . SER A 1 218 ? 2.198 4.583 16.758 1.00 95.50 218 SER A O 1
ATOM 1703 N N . VAL A 1 219 ? 0.003 4.057 16.805 1.00 96.50 219 VAL A N 1
ATOM 1704 C CA . VAL A 1 219 ? -0.305 4.514 15.441 1.00 96.50 219 VAL A CA 1
ATOM 1705 C C . VAL A 1 219 ? -0.249 6.036 15.361 1.00 96.50 219 VAL A C 1
ATOM 1707 O O . VAL A 1 219 ? 0.449 6.558 14.491 1.00 96.50 219 VAL A O 1
ATOM 1710 N N . GLN A 1 220 ? -0.909 6.746 16.281 1.00 97.44 220 GLN A N 1
ATOM 1711 C CA . GLN A 1 220 ? -0.894 8.212 16.306 1.00 97.44 220 GLN A CA 1
ATOM 1712 C C . GLN A 1 220 ? 0.531 8.751 16.475 1.00 97.44 220 GLN A C 1
ATOM 1714 O O . GLN A 1 220 ? 0.986 9.551 15.660 1.00 97.44 220 GLN A O 1
ATOM 1719 N N . ARG A 1 221 ? 1.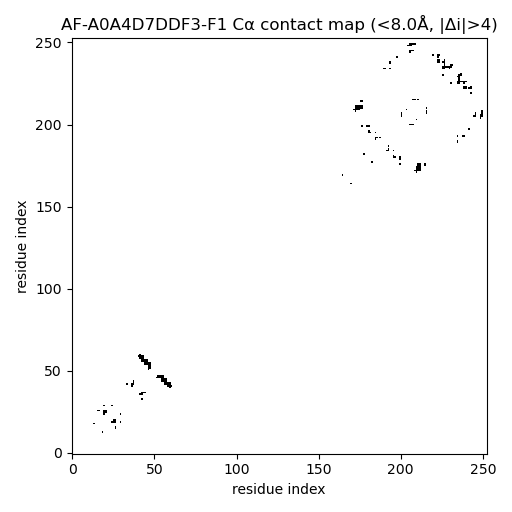289 8.239 17.455 1.00 97.69 221 ARG A N 1
ATOM 1720 C CA . ARG A 1 221 ? 2.685 8.647 17.683 1.00 97.69 221 ARG A CA 1
ATOM 1721 C C . ARG A 1 221 ? 3.558 8.393 16.454 1.00 97.69 221 ARG A C 1
ATOM 1723 O O . ARG A 1 221 ? 4.384 9.238 16.115 1.00 97.69 221 ARG A O 1
ATOM 1730 N N . PHE A 1 222 ? 3.382 7.249 15.789 1.00 96.81 222 PHE A N 1
ATOM 1731 C CA . PHE A 1 222 ? 4.125 6.920 14.573 1.00 96.81 222 PHE A CA 1
ATOM 1732 C C . PHE A 1 222 ? 3.803 7.889 13.430 1.00 96.81 222 PHE A C 1
ATOM 1734 O O . PHE A 1 222 ? 4.725 8.452 12.843 1.00 96.81 222 PHE A O 1
ATOM 1741 N N . LEU A 1 223 ? 2.519 8.128 13.147 1.00 97.50 223 LEU A N 1
ATOM 1742 C CA . LEU A 1 223 ? 2.093 9.033 12.077 1.00 97.50 223 LEU A CA 1
ATOM 1743 C C . LEU A 1 223 ? 2.514 10.483 12.346 1.00 97.50 223 LEU A C 1
ATOM 1745 O O . LEU A 1 223 ? 3.052 11.121 11.445 1.00 97.50 223 LEU A O 1
ATOM 1749 N N . SER A 1 224 ? 2.355 10.987 13.574 1.00 97.94 224 SER A N 1
ATOM 1750 C CA . SER A 1 224 ? 2.790 12.342 13.940 1.00 97.94 224 SER A CA 1
ATOM 1751 C C . SER A 1 224 ? 4.308 12.495 13.865 1.00 97.94 224 SER A C 1
ATOM 1753 O O . SER A 1 224 ? 4.807 13.497 13.356 1.00 97.94 224 SER A O 1
ATOM 1755 N N . SER A 1 225 ? 5.062 11.492 14.329 1.00 97.69 225 SER A N 1
ATOM 1756 C CA . SER A 1 225 ? 6.520 11.495 14.187 1.00 97.69 225 SER A CA 1
ATOM 1757 C C . SER A 1 225 ? 6.928 11.521 12.718 1.00 97.69 225 SER A C 1
ATOM 1759 O O . SER A 1 225 ? 7.841 12.260 12.362 1.00 97.69 225 SER A O 1
ATOM 1761 N N . LEU A 1 226 ? 6.273 10.729 11.869 1.00 97.00 226 LEU A N 1
ATOM 1762 C CA . LEU A 1 226 ? 6.617 10.644 10.456 1.00 97.00 226 LEU A CA 1
ATOM 1763 C C . LEU A 1 226 ? 6.242 11.919 9.690 1.00 97.00 226 LEU A C 1
ATOM 1765 O O . LEU A 1 226 ? 7.038 12.386 8.882 1.00 97.00 226 LEU A O 1
ATOM 1769 N N . ALA A 1 227 ? 5.083 12.514 9.984 1.00 97.62 227 ALA A N 1
ATOM 1770 C CA . ALA A 1 227 ? 4.666 13.793 9.410 1.00 97.62 227 ALA A CA 1
ATOM 1771 C C . ALA A 1 227 ? 5.670 14.916 9.728 1.00 97.62 227 ALA A C 1
ATOM 1773 O O . ALA A 1 227 ? 6.000 15.710 8.852 1.00 97.62 227 ALA A O 1
ATOM 1774 N N . ASN A 1 228 ? 6.214 14.933 10.951 1.00 97.75 228 ASN A N 1
ATOM 1775 C CA . ASN A 1 228 ? 7.219 15.914 11.363 1.00 97.75 228 ASN A CA 1
ATOM 1776 C C . ASN A 1 228 ? 8.605 15.648 10.755 1.00 97.75 228 ASN A C 1
ATOM 1778 O O . ASN A 1 228 ? 9.282 16.585 10.343 1.00 97.75 228 ASN A O 1
ATOM 1782 N N . VAL A 1 229 ? 9.049 14.385 10.722 1.00 97.56 229 VAL A N 1
ATOM 1783 C CA . VAL A 1 229 ? 10.392 14.017 10.234 1.00 97.56 229 VAL A CA 1
ATOM 1784 C C . VAL A 1 229 ? 10.495 14.146 8.714 1.00 97.56 229 VAL A C 1
ATOM 1786 O O . VAL A 1 229 ? 11.492 14.661 8.219 1.00 97.56 229 VAL A O 1
ATOM 1789 N N . SER A 1 230 ? 9.462 13.724 7.984 1.00 96.12 230 SER A N 1
ATOM 1790 C CA . SER A 1 230 ? 9.392 13.779 6.518 1.00 96.12 230 SER A CA 1
ATOM 1791 C C . SER A 1 230 ? 8.570 14.979 6.027 1.00 96.12 230 SER A C 1
ATOM 1793 O O . SER A 1 230 ? 7.875 14.899 5.011 1.00 96.12 230 SER A O 1
ATOM 1795 N N . ALA A 1 231 ? 8.612 16.099 6.755 1.00 96.44 231 ALA A N 1
ATOM 1796 C CA . ALA A 1 231 ? 7.889 17.312 6.385 1.00 96.44 231 ALA A CA 1
ATOM 1797 C C . ALA A 1 231 ? 8.355 17.831 5.011 1.00 96.44 231 ALA A C 1
ATOM 1799 O O . ALA A 1 231 ? 9.544 18.040 4.777 1.00 96.44 231 ALA A O 1
ATOM 1800 N N . GLY A 1 232 ? 7.407 18.042 4.094 1.00 94.50 232 GLY A N 1
ATOM 1801 C CA . GLY A 1 232 ? 7.687 18.434 2.707 1.00 94.50 232 GLY A CA 1
ATOM 1802 C C . GLY A 1 232 ? 7.941 17.265 1.748 1.00 94.50 232 GLY A C 1
ATOM 1803 O O . GLY A 1 232 ? 7.990 17.474 0.535 1.00 94.50 232 GLY A O 1
ATOM 1804 N N . GLU A 1 233 ? 8.043 16.033 2.249 1.00 97.19 233 GLU A N 1
ATOM 1805 C CA . GLU A 1 233 ? 8.127 14.826 1.427 1.00 97.19 233 GLU A CA 1
ATOM 1806 C C . GLU A 1 233 ? 6.748 14.184 1.228 1.00 97.19 233 GLU A C 1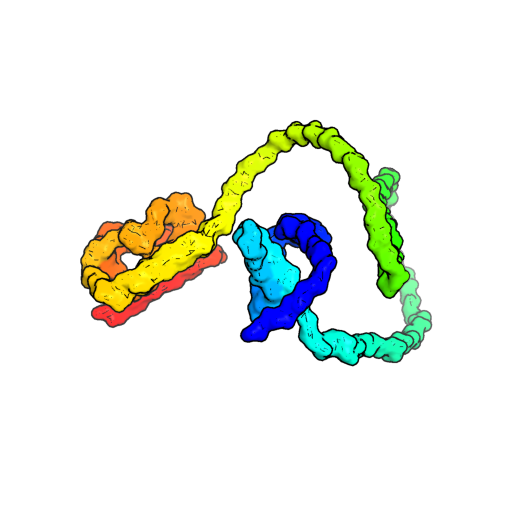
ATOM 1808 O O . GLU A 1 233 ? 5.809 14.378 2.005 1.00 97.19 233 GLU A O 1
ATOM 1813 N N . GLN A 1 234 ? 6.624 13.354 0.188 1.00 95.94 234 GLN A N 1
ATOM 1814 C CA . GLN A 1 234 ? 5.373 12.662 -0.131 1.00 95.94 234 GLN A CA 1
ATOM 1815 C C . GLN A 1 234 ? 4.877 11.768 1.021 1.00 95.94 234 GLN A C 1
ATOM 1817 O O . GLN A 1 234 ? 3.668 11.684 1.249 1.00 95.94 234 GLN A O 1
ATOM 1822 N N . ASP A 1 235 ? 5.791 11.123 1.750 1.00 96.56 235 ASP A N 1
ATOM 1823 C CA . ASP A 1 235 ? 5.448 10.252 2.878 1.00 96.56 235 ASP A CA 1
ATOM 1824 C C . ASP A 1 235 ? 4.930 11.051 4.085 1.00 96.56 235 ASP A C 1
ATOM 1826 O O . ASP A 1 235 ? 3.962 10.625 4.719 1.00 96.56 235 ASP A O 1
ATOM 1830 N N . GLY A 1 236 ? 5.484 12.243 4.345 1.00 97.44 236 GLY A N 1
ATOM 1831 C CA . GLY A 1 236 ? 4.995 13.147 5.391 1.00 97.44 236 GLY A CA 1
ATOM 1832 C C . GLY A 1 236 ? 3.576 13.640 5.111 1.00 97.44 236 GLY A C 1
ATOM 1833 O O . GLY A 1 236 ? 2.692 13.473 5.953 1.00 97.44 236 GLY A O 1
ATOM 1834 N N . TYR A 1 237 ? 3.310 14.123 3.890 1.00 97.62 237 TYR A N 1
ATOM 1835 C CA . TYR A 1 237 ? 1.957 14.533 3.478 1.00 97.62 237 TYR A CA 1
ATOM 1836 C C . TYR A 1 237 ? 0.943 13.387 3.539 1.00 97.62 237 TYR A C 1
ATOM 1838 O O . TYR A 1 237 ? -0.240 13.589 3.824 1.00 97.62 237 TYR A O 1
ATOM 1846 N N . ARG A 1 238 ? 1.385 12.160 3.246 1.00 97.56 238 ARG A N 1
ATOM 1847 C CA . ARG A 1 238 ? 0.524 10.981 3.352 1.00 97.56 238 ARG A CA 1
ATOM 1848 C C . ARG A 1 238 ? 0.195 10.662 4.809 1.00 97.56 238 ARG A C 1
ATOM 1850 O O . ARG A 1 238 ? -0.963 10.365 5.090 1.00 97.56 238 ARG A O 1
ATOM 1857 N N . ALA A 1 239 ? 1.173 10.737 5.710 1.00 97.94 239 ALA A N 1
ATOM 1858 C CA . ALA A 1 239 ? 0.960 10.528 7.140 1.00 97.94 239 ALA A CA 1
ATOM 1859 C C . ALA A 1 239 ? 0.001 11.574 7.735 1.00 97.94 239 ALA A C 1
ATOM 1861 O O . ALA A 1 239 ? -0.935 11.205 8.444 1.00 97.94 239 ALA A O 1
ATOM 1862 N N . GLU A 1 240 ? 0.173 12.848 7.377 1.00 98.19 240 GLU A N 1
ATOM 1863 C CA . GLU A 1 240 ? -0.703 13.952 7.792 1.00 98.19 240 GLU A CA 1
ATOM 1864 C C . GLU A 1 240 ? -2.153 13.735 7.333 1.00 98.19 240 GLU A C 1
ATOM 1866 O O . GLU A 1 240 ? -3.080 13.775 8.140 1.00 98.19 240 GLU A O 1
ATOM 1871 N N . ARG A 1 241 ? -2.358 13.362 6.063 1.00 98.19 241 ARG A N 1
ATOM 1872 C CA . ARG A 1 241 ? -3.694 13.029 5.539 1.00 98.19 241 ARG A CA 1
ATOM 1873 C C . ARG A 1 241 ? -4.345 11.857 6.276 1.00 98.19 241 ARG A C 1
ATOM 1875 O O . ARG A 1 241 ? -5.566 11.795 6.397 1.00 98.19 241 ARG A O 1
ATOM 1882 N N . MET A 1 242 ? -3.556 10.877 6.714 1.00 98.00 242 MET A N 1
ATOM 1883 C CA . MET A 1 242 ? -4.086 9.751 7.482 1.00 98.00 242 MET A CA 1
ATOM 1884 C C . MET A 1 242 ? -4.526 10.180 8.882 1.00 98.00 242 MET A C 1
ATOM 1886 O O . MET A 1 242 ? -5.571 9.713 9.324 1.00 98.00 242 MET A O 1
ATOM 1890 N N . LEU A 1 243 ? -3.784 11.078 9.540 1.00 98.25 243 LEU A N 1
ATOM 1891 C CA . LEU A 1 243 ? -4.196 11.678 10.813 1.00 98.25 243 LEU A CA 1
ATOM 1892 C C . LEU A 1 243 ? -5.506 12.459 10.664 1.00 98.25 243 LEU A C 1
ATOM 1894 O O . LEU A 1 243 ? -6.430 12.229 11.436 1.00 98.25 243 LEU A O 1
ATOM 1898 N N . GLU A 1 244 ? -5.626 13.284 9.622 1.00 98.12 244 GLU A N 1
ATOM 1899 C CA . GLU A 1 244 ? -6.853 14.043 9.338 1.00 98.12 244 GLU A CA 1
ATOM 1900 C C . GLU A 1 244 ? -8.069 13.116 9.150 1.00 98.12 244 GLU A C 1
ATOM 1902 O O . GLU A 1 244 ? -9.151 13.369 9.674 1.00 98.12 244 GLU A O 1
ATOM 1907 N N . ARG A 1 245 ? -7.896 11.989 8.444 1.00 98.00 245 ARG A N 1
ATOM 1908 C CA . ARG A 1 245 ? -8.966 10.991 8.268 1.00 98.00 245 ARG A CA 1
ATOM 1909 C C . ARG A 1 245 ? -9.357 10.292 9.566 1.00 98.00 245 ARG A C 1
ATOM 1911 O O . ARG A 1 245 ? -10.528 9.953 9.717 1.00 98.00 245 ARG A O 1
ATOM 1918 N N . ILE A 1 246 ? -8.396 10.039 10.456 1.00 97.69 246 ILE A N 1
ATOM 1919 C CA . ILE A 1 246 ? -8.675 9.479 11.785 1.00 97.69 246 ILE A CA 1
ATOM 1920 C C . ILE A 1 246 ? -9.521 10.477 12.578 1.00 97.69 246 ILE A C 1
ATOM 1922 O O . ILE A 1 246 ? -10.591 10.110 13.051 1.00 97.69 246 ILE A O 1
ATOM 1926 N N . GLU A 1 247 ? -9.112 11.746 12.629 1.00 97.69 247 GLU A N 1
ATOM 1927 C CA . GLU A 1 247 ? -9.844 12.800 13.343 1.00 97.69 247 GLU A CA 1
ATOM 1928 C C . GLU A 1 247 ? -11.270 12.985 12.796 1.00 97.69 247 GLU A C 1
ATOM 1930 O O . GLU A 1 247 ? -12.233 13.047 13.558 1.00 97.69 247 GLU A O 1
ATOM 1935 N N . GLN A 1 248 ? -11.440 12.988 11.469 1.00 97.56 248 GLN A N 1
ATOM 1936 C CA . GLN A 1 248 ? -12.763 13.051 10.835 1.00 97.56 248 GLN A CA 1
ATOM 1937 C C . GLN A 1 248 ? -13.640 11.836 11.173 1.00 97.56 248 GLN A C 1
ATOM 1939 O O . GLN A 1 248 ? -14.848 11.983 11.365 1.00 97.56 248 GLN A O 1
ATOM 1944 N N . ALA A 1 249 ? -13.056 10.636 11.230 1.00 96.12 249 ALA A N 1
ATOM 1945 C CA . ALA A 1 249 ? -13.782 9.416 11.571 1.00 96.12 249 ALA A CA 1
ATOM 1946 C C . ALA A 1 249 ? -14.177 9.370 13.054 1.00 96.12 249 ALA A C 1
ATOM 1948 O O . ALA A 1 249 ? -15.265 8.890 13.370 1.00 96.12 249 ALA A O 1
ATOM 1949 N N . GLU A 1 250 ? -13.328 9.890 13.944 1.00 94.88 250 GLU A N 1
ATOM 1950 C CA . GLU A 1 250 ? -13.623 10.039 15.373 1.00 94.88 250 GLU A CA 1
ATOM 1951 C C . GLU A 1 250 ? -14.692 11.111 15.620 1.00 94.88 250 GLU A C 1
ATOM 1953 O O . GLU A 1 250 ? -15.603 10.886 16.409 1.00 94.88 250 GLU A O 1
ATOM 1958 N N . ALA A 1 251 ? -14.653 12.236 14.900 1.00 96.25 251 ALA A N 1
ATOM 1959 C CA . ALA A 1 251 ? -15.665 13.289 15.007 1.00 96.25 251 ALA A CA 1
ATOM 1960 C C . ALA A 1 251 ? -17.057 12.862 14.501 1.00 96.25 251 ALA A C 1
ATOM 1962 O O . ALA A 1 251 ? -18.066 13.457 14.881 1.00 96.25 251 ALA A O 1
ATOM 1963 N N . ALA A 1 252 ? -17.118 11.860 13.620 1.00 95.81 252 ALA A N 1
ATOM 1964 C CA . ALA A 1 252 ? -18.365 11.323 13.077 1.00 95.81 252 ALA A CA 1
ATOM 1965 C C . ALA A 1 252 ? -18.972 10.181 13.918 1.00 95.81 252 ALA A C 1
ATOM 1967 O O . ALA A 1 252 ? -20.082 9.738 13.605 1.00 95.81 252 ALA A O 1
ATOM 1968 N N . ALA A 1 253 ? -18.240 9.668 14.912 1.00 87.94 253 ALA A N 1
ATOM 1969 C CA . ALA A 1 253 ? -18.620 8.522 15.739 1.00 87.94 253 ALA A CA 1
ATOM 1970 C C . ALA A 1 253 ? -19.441 8.922 16.972 1.00 87.94 253 ALA A C 1
ATOM 1972 O O . ALA A 1 253 ? -20.324 8.105 17.330 1.00 87.94 253 ALA A O 1
#

Solvent-accessible surface area (backbone atoms only — not comparable to full-atom values): 16747 Å² total; per-residue (Å²): 138,85,87,77,79,83,71,91,66,84,75,90,85,78,55,70,59,56,59,15,58,77,72,72,43,58,55,71,59,45,52,54,52,50,52,50,36,37,74,72,56,44,35,48,80,41,69,39,92,92,40,78,89,43,70,48,79,44,79,50,75,60,96,67,71,73,76,68,62,82,73,71,73,89,71,79,85,69,82,76,75,86,77,87,80,79,86,83,77,90,78,84,88,81,94,76,79,90,75,85,78,72,86,77,81,79,86,68,89,71,82,83,78,72,87,78,81,80,79,94,77,76,88,84,81,82,75,89,80,81,84,84,82,86,82,89,78,91,78,91,75,79,90,78,85,74,79,76,72,61,66,62,56,54,55,50,52,50,53,53,50,57,69,59,51,77,78,50,83,71,72,83,53,64,43,55,61,74,80,61,31,63,85,68,43,86,81,46,58,68,71,57,28,51,56,40,49,52,54,35,36,56,76,60,59,31,38,54,81,32,30,33,68,72,49,35,51,52,50,52,54,49,34,55,50,40,24,65,74,34,60,95,38,74,68,9,56,51,28,46,54,51,52,54,46,28,52,55,34,55,74,73,105

Nearest PDB structures (foldseek):
  3q5f-assembly1_B  TM=7.827E-01  e=1.814E-01  Salmonella enterica subsp. enterica serovar Typhimurium
  5f6f-assembly1_B  TM=7.640E-01  e=2.174E-01  Staphylococcus aureus
  7dvr-assembly1_A-2  TM=7.687E-01  e=2.309E-01  Streptococcus agalactiae NEM316
  4lll-assembly1_A  TM=7.789E-01  e=3.316E-01  Staphylococcus aureus

Sequence (253 aa):
MSLVRSGGGRGCFAKWQTLADDIGVDIARFSKSLKRLREFGYVVIEQQDDDRRRKTIRVVYPENSCTERQVSNAEMVATSDNNLSEMVDMGDNQSGEIVDIRDFETRRNLPKTTPYYIPLKGELHVAEARGLYAVETARRFGACDDDDDFSDEIANAVQQVGKRASKAELPTSGIRLNDILPGAWKSKSIGACLAGLERGLQLIGYRTDRLIPEDAESVQRFLSSLANVSAGEQDGYRAERMLERIEQAEAAA

Radius of gyration: 31.45 Å; Cα contacts (8 Å, |Δi|>4): 124; chains: 1; bounding box: 67×76×74 Å